Protein AF-A0A524CHB9-F1 (afdb_monomer_lite)

Sequence (284 aa):
MKVWITTIGWSPFAVINPLWAYCKENEEIPEKIDLIYTPEGRIKKNLEICKRYIIEILNFYNGDNFGKDNIFEFEIENESIENYTEKLREIIEIEEKKEENEIILDMTPGRKYMSAANVYFGYNKKSIPIKVVYMYLEESRYQNIPYPLTPIIKSELIDMLESAEIFSENNESFASRINPDIKDDMKLEINYNNISQDYDKINEYLTLKGIKKGFDSKTKIRKYLFSKKRLVKGPELGLILKNLRNKEFIEVNWKKNNSLKYKSYDICEKGRERLTEIESSFSQ

Structure (mmCIF, N/CA/C/O backbone):
data_AF-A0A524CHB9-F1
#
_entry.id   AF-A0A524CHB9-F1
#
loop_
_atom_site.group_PDB
_atom_site.id
_atom_site.type_symbol
_atom_site.label_atom_id
_atom_site.label_alt_id
_atom_site.label_comp_id
_atom_site.label_asym_id
_atom_site.label_entity_id
_atom_site.label_seq_id
_atom_site.pdbx_PDB_ins_code
_atom_site.Cartn_x
_atom_site.Cartn_y
_atom_site.Cartn_z
_atom_site.occupancy
_atom_site.B_iso_or_equiv
_atom_site.auth_seq_id
_atom_site.auth_comp_id
_atom_site.auth_asym_id
_atom_site.auth_atom_id
_atom_site.pdbx_PDB_model_num
ATOM 1 N N . MET A 1 1 ? -15.398 -8.371 5.101 1.00 90.06 1 MET A N 1
ATOM 2 C CA . MET A 1 1 ? -15.243 -6.905 4.939 1.00 90.06 1 MET A CA 1
ATOM 3 C C . MET A 1 1 ? -13.775 -6.523 5.110 1.00 90.06 1 MET A C 1
ATOM 5 O O . MET A 1 1 ? -13.102 -7.115 5.948 1.00 90.06 1 MET A O 1
ATOM 9 N N . LYS A 1 2 ? -13.262 -5.550 4.347 1.00 94.94 2 LYS A N 1
ATOM 10 C CA . LYS A 1 2 ? -11.897 -5.014 4.541 1.00 94.94 2 LYS A CA 1
ATOM 11 C C . LYS A 1 2 ? -11.892 -3.756 5.410 1.00 94.94 2 LYS A C 1
ATOM 13 O O . LYS A 1 2 ? -12.580 -2.785 5.089 1.00 94.94 2 LYS A O 1
ATOM 18 N N . VAL A 1 3 ? -11.081 -3.761 6.466 1.00 97.69 3 VAL A N 1
ATOM 19 C CA . VAL A 1 3 ? -10.925 -2.644 7.407 1.00 97.69 3 VAL A CA 1
ATOM 20 C C . VAL A 1 3 ? -9.520 -2.074 7.297 1.00 97.69 3 VAL A C 1
ATOM 22 O O . VAL A 1 3 ? -8.543 -2.768 7.563 1.00 97.69 3 VAL A O 1
ATOM 25 N N . TRP A 1 4 ? -9.408 -0.804 6.928 1.00 98.50 4 TRP A N 1
ATOM 26 C CA . TRP A 1 4 ? -8.133 -0.093 6.903 1.00 98.50 4 TRP A CA 1
ATOM 27 C C . TRP A 1 4 ? -7.942 0.683 8.198 1.00 98.50 4 TRP A C 1
ATOM 29 O O . TRP A 1 4 ? -8.723 1.583 8.506 1.00 98.50 4 TRP A O 1
ATOM 39 N N . ILE A 1 5 ? -6.881 0.381 8.932 1.00 98.56 5 ILE A N 1
ATOM 40 C CA . ILE A 1 5 ? -6.524 1.074 10.167 1.00 98.56 5 ILE A CA 1
ATOM 41 C C . ILE A 1 5 ? -5.249 1.868 9.904 1.00 98.56 5 ILE A C 1
ATOM 43 O O . ILE A 1 5 ? -4.244 1.326 9.442 1.00 98.56 5 ILE A O 1
ATOM 47 N N . THR A 1 6 ? -5.277 3.166 10.192 1.00 98.56 6 THR A N 1
ATOM 48 C CA . THR A 1 6 ? -4.131 4.057 9.982 1.00 98.56 6 THR A CA 1
ATOM 49 C C . THR A 1 6 ? -4.068 5.131 11.060 1.00 98.56 6 THR A C 1
ATOM 51 O O . THR A 1 6 ? -5.010 5.351 11.823 1.00 98.56 6 THR A O 1
ATOM 54 N N . THR A 1 7 ? -2.920 5.796 11.151 1.00 97.88 7 THR A N 1
ATOM 55 C CA . THR A 1 7 ? -2.673 6.845 12.143 1.00 97.88 7 THR A CA 1
ATOM 56 C C . THR A 1 7 ? -2.554 8.209 11.479 1.00 97.88 7 THR A C 1
ATOM 58 O O . THR A 1 7 ? -1.780 8.395 10.543 1.00 97.88 7 THR A O 1
ATOM 61 N N . ILE A 1 8 ? -3.275 9.206 11.983 1.00 97.75 8 ILE A N 1
ATOM 62 C CA . ILE A 1 8 ? -3.173 10.578 11.493 1.00 97.75 8 ILE A CA 1
ATOM 63 C C . ILE A 1 8 ? -1.988 11.266 12.160 1.00 97.75 8 ILE A C 1
ATOM 65 O O . ILE A 1 8 ? -1.967 11.500 13.365 1.00 97.75 8 ILE A O 1
ATOM 69 N N . GLY A 1 9 ? -1.003 11.625 11.340 1.00 93.69 9 GLY A N 1
ATOM 70 C CA . GLY A 1 9 ? 0.172 12.375 11.766 1.00 93.69 9 GLY A CA 1
ATOM 71 C C . GLY A 1 9 ? 0.269 13.762 11.131 1.00 93.69 9 GLY A C 1
ATOM 72 O O . GLY A 1 9 ? -0.711 14.422 10.781 1.00 93.69 9 GLY A O 1
ATOM 73 N N . TRP A 1 10 ? 1.508 14.216 10.955 1.00 93.94 10 TRP A N 1
ATOM 74 C CA . TRP A 1 10 ? 1.830 15.572 10.501 1.00 93.94 10 TRP A CA 1
ATOM 75 C C . TRP A 1 10 ? 1.674 15.797 8.992 1.00 93.94 10 TRP A C 1
ATOM 77 O O . TRP A 1 10 ? 1.529 16.951 8.570 1.00 93.94 10 TRP A O 1
ATOM 87 N N . SER A 1 11 ? 1.711 14.721 8.200 1.00 95.06 11 SER A N 1
ATOM 88 C CA . SER A 1 11 ? 1.539 14.743 6.746 1.00 95.06 11 SER A CA 1
ATOM 89 C C . SER A 1 11 ? 0.285 13.953 6.361 1.00 95.06 11 SER A C 1
ATOM 91 O O . SER A 1 11 ? 0.278 12.732 6.518 1.00 95.06 11 SER A O 1
ATOM 93 N N . PRO A 1 12 ? -0.758 14.613 5.826 1.00 97.31 12 PRO A N 1
ATOM 94 C CA . PRO A 1 12 ? -1.932 13.927 5.292 1.00 97.31 12 PRO A CA 1
ATOM 95 C C . PRO A 1 12 ? -1.590 12.948 4.166 1.00 97.31 12 PRO A C 1
ATOM 97 O O . PRO A 1 12 ? -2.173 11.874 4.076 1.00 97.31 12 PRO A O 1
ATOM 100 N N . PHE A 1 13 ? -0.614 13.279 3.316 1.00 97.44 13 PHE A N 1
ATOM 101 C CA . PHE A 1 13 ? -0.250 12.431 2.178 1.00 97.44 13 PHE A CA 1
ATOM 102 C C . PHE A 1 13 ? 0.417 11.118 2.589 1.00 97.44 13 PHE A C 1
ATOM 104 O O . PHE A 1 13 ? 0.312 10.144 1.850 1.00 97.44 13 PHE A O 1
ATOM 111 N N . ALA A 1 14 ? 1.005 11.048 3.787 1.00 97.12 14 ALA A N 1
ATOM 112 C CA . ALA A 1 14 ? 1.470 9.786 4.358 1.00 97.12 14 ALA A CA 1
ATOM 113 C C . ALA A 1 14 ? 0.323 8.818 4.704 1.00 97.12 14 ALA A C 1
ATOM 115 O O . ALA A 1 14 ? 0.582 7.630 4.804 1.00 97.12 14 ALA A O 1
ATOM 116 N N . VAL A 1 15 ? -0.910 9.315 4.863 1.00 98.19 15 VAL A N 1
ATOM 117 C CA . VAL A 1 15 ? -2.132 8.516 5.083 1.00 98.19 15 VAL A CA 1
ATOM 118 C C . VAL A 1 15 ? -2.852 8.259 3.755 1.00 98.19 15 VAL A C 1
ATOM 120 O O . VAL A 1 15 ? -3.298 7.155 3.460 1.00 98.19 15 VAL A O 1
ATOM 123 N N . ILE A 1 16 ? -2.953 9.298 2.923 1.00 98.38 16 ILE A N 1
ATOM 124 C CA . ILE A 1 16 ? -3.727 9.274 1.677 1.00 98.38 16 ILE A CA 1
ATOM 125 C C . ILE A 1 16 ? -3.050 8.403 0.611 1.00 98.38 16 ILE A C 1
ATOM 127 O O . ILE A 1 16 ? -3.720 7.626 -0.067 1.00 98.38 16 ILE A O 1
ATOM 131 N N . ASN A 1 17 ? -1.732 8.531 0.431 1.00 97.75 17 ASN A N 1
ATOM 132 C CA . ASN A 1 17 ? -1.030 7.850 -0.658 1.00 97.75 17 ASN A CA 1
ATOM 133 C C . ASN A 1 17 ? -0.995 6.322 -0.509 1.00 97.75 17 ASN A C 1
ATOM 135 O O . ASN A 1 17 ? -1.235 5.666 -1.522 1.00 97.75 17 ASN A O 1
ATOM 139 N N . PRO A 1 18 ? -0.732 5.736 0.678 1.00 97.75 18 PRO A N 1
ATOM 140 C CA . PRO A 1 18 ? -0.800 4.286 0.839 1.00 97.75 18 PRO A CA 1
ATOM 141 C C . PRO A 1 18 ? -2.190 3.734 0.523 1.00 97.75 18 PRO A C 1
ATOM 143 O O . PRO A 1 18 ? -2.282 2.753 -0.207 1.00 97.75 18 PRO A O 1
ATOM 146 N N . LEU A 1 19 ? -3.266 4.390 0.979 1.00 98.31 19 LEU A N 1
ATOM 147 C CA . LEU A 1 19 ? -4.636 3.973 0.664 1.00 98.31 19 LEU A CA 1
ATOM 148 C C . LEU A 1 19 ? -4.922 4.060 -0.840 1.00 98.31 19 LEU A C 1
ATOM 150 O O . LEU A 1 19 ? -5.477 3.132 -1.427 1.00 98.31 19 LEU A O 1
ATOM 154 N N . TRP A 1 20 ? -4.527 5.166 -1.480 1.00 97.62 20 TRP A N 1
ATOM 155 C CA . TRP A 1 20 ? -4.721 5.347 -2.919 1.00 97.62 20 TRP A CA 1
ATOM 156 C C . TRP A 1 20 ? -3.974 4.272 -3.711 1.00 97.62 20 TRP A C 1
ATOM 158 O O . TRP A 1 20 ? -4.545 3.653 -4.610 1.00 97.62 20 TRP A O 1
ATOM 168 N N . ALA A 1 21 ? -2.715 4.024 -3.357 1.00 95.50 21 ALA A N 1
ATOM 169 C CA . ALA A 1 21 ? -1.918 2.974 -3.966 1.00 95.50 21 ALA A CA 1
ATOM 170 C C . ALA A 1 21 ? -2.524 1.598 -3.716 1.00 95.50 21 ALA A C 1
ATOM 172 O O . ALA A 1 21 ? -2.622 0.822 -4.652 1.00 95.50 21 ALA A O 1
ATOM 173 N N . TYR A 1 22 ? -3.012 1.316 -2.509 1.00 95.38 22 TYR A N 1
ATOM 174 C CA . TYR A 1 22 ? -3.649 0.044 -2.182 1.00 95.38 22 TYR A CA 1
ATOM 175 C C . TYR A 1 22 ? -4.867 -0.213 -3.072 1.00 95.38 22 TYR A C 1
ATOM 177 O O . TYR A 1 22 ? -4.926 -1.240 -3.746 1.00 95.38 22 TYR A O 1
ATOM 185 N N . CYS A 1 23 ? -5.770 0.767 -3.177 1.00 93.69 23 CYS A N 1
ATOM 186 C CA . CYS A 1 23 ? -6.936 0.672 -4.057 1.00 93.69 23 CYS A CA 1
ATOM 187 C C . CYS A 1 23 ? -6.527 0.498 -5.527 1.00 93.69 23 CYS A C 1
ATOM 189 O O . CYS A 1 23 ? -7.160 -0.241 -6.280 1.00 93.69 23 CYS A O 1
ATOM 191 N N . LYS A 1 24 ? -5.451 1.175 -5.951 1.00 89.19 24 LYS A N 1
ATOM 192 C CA . LYS A 1 24 ? -4.989 1.160 -7.341 1.00 89.19 24 LYS A CA 1
ATOM 193 C C . LYS A 1 24 ? -4.235 -0.112 -7.732 1.00 89.19 24 LYS A C 1
ATOM 195 O O . LYS A 1 24 ? -4.403 -0.583 -8.855 1.00 89.19 24 LYS A O 1
ATOM 200 N N . GLU A 1 25 ? -3.347 -0.587 -6.867 1.00 86.12 25 GLU A N 1
ATOM 201 C CA . GLU A 1 25 ? -2.371 -1.647 -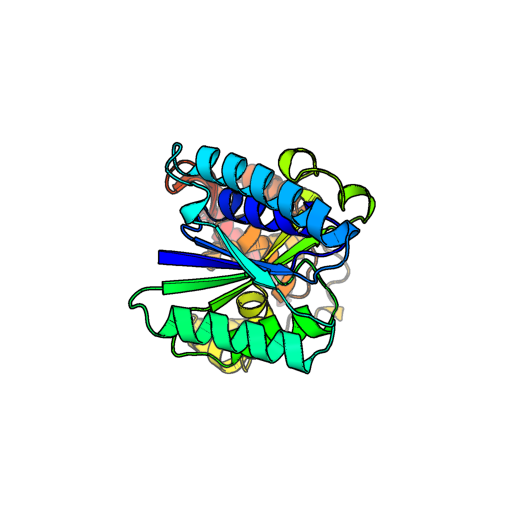7.136 1.00 86.12 25 GLU A CA 1
ATOM 202 C C . GLU A 1 25 ? -2.934 -3.031 -6.816 1.00 86.12 25 GLU A C 1
ATOM 204 O O . GLU A 1 25 ? -2.658 -3.971 -7.562 1.00 86.12 25 GLU A O 1
ATOM 209 N N . ASN A 1 26 ? -3.750 -3.146 -5.762 1.00 80.06 26 ASN A N 1
ATOM 210 C CA . ASN A 1 26 ? -4.323 -4.423 -5.332 1.00 80.06 26 ASN A CA 1
ATOM 211 C C . ASN A 1 26 ? -5.740 -4.663 -5.867 1.00 80.06 26 ASN A C 1
ATOM 213 O O . ASN A 1 26 ? -6.228 -5.781 -5.763 1.00 80.06 26 ASN A O 1
ATOM 217 N N . GLU A 1 27 ? -6.398 -3.642 -6.436 1.00 77.38 27 GLU A N 1
ATOM 218 C CA . GLU A 1 27 ? -7.826 -3.686 -6.809 1.00 77.38 27 GLU A CA 1
ATOM 219 C C . GLU A 1 27 ? -8.734 -4.091 -5.627 1.00 77.38 27 GLU A C 1
ATOM 221 O O . GLU A 1 27 ? -9.819 -4.642 -5.800 1.00 77.38 27 GLU A O 1
ATOM 226 N N . GLU A 1 28 ? -8.280 -3.805 -4.407 1.00 87.62 28 GLU A N 1
ATOM 227 C CA . GLU A 1 28 ? -8.985 -4.063 -3.158 1.00 87.62 28 GLU A CA 1
ATOM 228 C C . GLU A 1 28 ? -9.443 -2.729 -2.566 1.00 87.62 28 GLU A C 1
ATOM 230 O O . GLU A 1 28 ? -8.671 -1.774 -2.501 1.00 87.62 28 GLU A O 1
ATOM 235 N N . ILE A 1 29 ? -10.696 -2.655 -2.118 1.00 94.75 29 ILE A N 1
ATOM 236 C CA . ILE A 1 29 ? -11.291 -1.421 -1.598 1.00 94.75 29 ILE A CA 1
ATOM 237 C C . ILE A 1 29 ? -11.694 -1.663 -0.143 1.00 94.75 29 ILE A C 1
ATOM 239 O O . ILE A 1 29 ? -12.526 -2.536 0.111 1.00 94.75 29 ILE A O 1
ATOM 243 N N . PRO A 1 30 ? -11.120 -0.929 0.824 1.00 96.50 30 PRO A N 1
ATOM 244 C CA . PRO A 1 30 ? -11.602 -0.960 2.195 1.00 96.50 30 PRO A CA 1
ATOM 245 C C . PRO A 1 30 ? -13.036 -0.434 2.299 1.00 96.50 30 PRO A C 1
ATOM 247 O O . PRO A 1 30 ? -13.377 0.610 1.748 1.00 96.50 30 PRO A O 1
ATOM 250 N N . GLU A 1 31 ? -13.865 -1.149 3.048 1.00 96.19 31 GLU A N 1
ATOM 251 C CA . GLU A 1 31 ? -15.271 -0.806 3.308 1.00 96.19 31 GLU A CA 1
ATOM 252 C C . GLU A 1 31 ? -15.429 -0.006 4.611 1.00 96.19 31 GLU A C 1
ATOM 254 O O . GLU A 1 31 ? -16.451 0.647 4.840 1.00 96.19 31 GLU A O 1
ATOM 259 N N . LYS A 1 32 ? -14.398 -0.046 5.463 1.00 97.19 32 LYS A N 1
ATOM 260 C CA . LYS A 1 32 ? -14.305 0.665 6.736 1.00 97.19 32 LYS A CA 1
ATOM 261 C C . LYS A 1 32 ? -12.910 1.260 6.904 1.00 97.19 32 LYS A C 1
ATOM 263 O O . LYS A 1 32 ? -11.919 0.600 6.587 1.00 97.19 32 LYS A O 1
ATOM 268 N N . ILE A 1 33 ? -12.842 2.479 7.433 1.00 98.50 33 ILE A N 1
ATOM 269 C CA . ILE A 1 33 ? -11.594 3.175 7.748 1.00 98.50 33 ILE A CA 1
ATOM 270 C C . ILE A 1 33 ? -11.585 3.564 9.228 1.00 98.50 33 ILE A C 1
ATOM 272 O O . ILE A 1 33 ? -12.446 4.319 9.671 1.00 98.50 33 ILE A O 1
ATOM 276 N N . ASP A 1 34 ? -10.572 3.117 9.961 1.00 98.62 34 ASP A N 1
ATOM 277 C CA . ASP A 1 34 ? -10.338 3.477 11.357 1.00 98.62 34 ASP A CA 1
ATOM 278 C C . ASP A 1 34 ? -9.134 4.425 11.449 1.00 98.62 34 ASP A C 1
ATOM 280 O O . ASP A 1 34 ? -8.010 4.086 11.066 1.00 98.62 34 ASP A O 1
ATOM 284 N N . LEU A 1 35 ? -9.377 5.641 11.939 1.00 98.56 35 LEU A N 1
ATOM 285 C CA . LEU A 1 35 ? -8.397 6.720 12.030 1.00 98.56 35 LEU A CA 1
ATOM 286 C C . LEU A 1 35 ? -8.004 6.951 13.486 1.00 98.56 35 LEU A C 1
ATOM 288 O O . LEU A 1 35 ? -8.768 7.525 14.262 1.00 98.56 35 LEU A O 1
ATOM 292 N N . ILE A 1 36 ? -6.789 6.548 13.848 1.00 98.19 36 ILE A N 1
ATOM 293 C CA . ILE A 1 36 ? -6.215 6.826 15.168 1.00 98.19 36 ILE A CA 1
ATOM 294 C C . ILE A 1 36 ? -5.540 8.199 15.124 1.00 98.19 36 ILE A C 1
ATOM 296 O O . ILE A 1 36 ? -4.731 8.453 14.231 1.00 98.19 36 ILE A O 1
ATOM 300 N N . TYR A 1 37 ? -5.833 9.098 16.060 1.00 97.12 37 TYR A N 1
ATOM 301 C CA . TYR A 1 37 ? -5.251 10.446 16.055 1.00 97.12 37 TYR A CA 1
ATOM 302 C C . TYR A 1 37 ? -5.087 11.018 17.466 1.00 97.12 37 TYR A C 1
ATOM 304 O O . TYR A 1 37 ? -5.768 10.607 18.400 1.00 97.12 37 TYR A O 1
ATOM 312 N N . THR A 1 38 ? -4.198 11.998 17.626 1.00 94.44 38 THR A N 1
ATOM 313 C CA . THR A 1 38 ? -4.092 12.798 18.856 1.00 94.44 38 THR A CA 1
ATOM 314 C C . THR A 1 38 ? -4.815 14.136 18.700 1.00 94.44 38 THR A C 1
ATOM 316 O O . THR A 1 38 ? -4.840 14.704 17.601 1.00 94.44 38 THR A O 1
ATOM 319 N N . PRO A 1 39 ? -5.370 14.716 19.778 1.00 92.25 39 PRO A N 1
ATOM 320 C CA . PRO A 1 39 ? -6.184 15.926 19.690 1.00 92.25 39 PRO A CA 1
ATOM 321 C C . PRO A 1 39 ? -5.411 17.227 19.401 1.00 92.25 39 PRO A C 1
ATOM 323 O O . PRO A 1 39 ? -5.972 18.316 19.547 1.00 92.25 39 PRO A O 1
ATOM 326 N N . GLU A 1 40 ? -4.153 17.157 18.960 1.00 90.81 40 GLU A N 1
ATOM 327 C CA . GLU A 1 40 ? -3.347 18.330 18.626 1.00 90.81 40 GLU A CA 1
ATOM 328 C C . GLU A 1 40 ? -3.981 19.128 17.469 1.00 90.81 40 GLU A C 1
ATOM 330 O O . GLU A 1 40 ? -4.418 18.571 16.460 1.00 90.81 40 GLU A O 1
ATOM 335 N N . GLY A 1 41 ? -4.001 20.462 17.568 1.00 90.81 41 GLY A N 1
ATOM 336 C CA . GLY A 1 41 ? -4.721 21.317 16.615 1.00 90.81 41 GLY A CA 1
ATOM 337 C C . GLY A 1 41 ? -4.292 21.152 15.150 1.00 90.81 41 GLY A C 1
ATOM 338 O O . GLY A 1 41 ? -5.121 21.267 14.245 1.00 90.81 41 GLY A O 1
ATOM 339 N N . ARG A 1 42 ? -3.013 20.848 14.887 1.00 93.94 42 ARG A N 1
ATOM 340 C CA . ARG A 1 42 ? -2.532 20.525 13.533 1.00 93.94 42 ARG A CA 1
ATOM 341 C C . ARG A 1 42 ? -3.042 19.163 13.058 1.00 93.94 42 ARG A C 1
ATOM 343 O O . ARG A 1 42 ? -3.440 19.039 11.901 1.00 93.94 42 ARG A O 1
ATOM 350 N N . ILE A 1 43 ? -3.047 18.166 13.937 1.00 95.00 43 ILE A N 1
ATOM 351 C CA . ILE A 1 43 ? -3.473 16.798 13.628 1.00 95.00 43 ILE A CA 1
ATOM 352 C C . ILE A 1 43 ? -4.983 16.754 13.377 1.00 95.00 43 ILE A C 1
ATOM 354 O O . ILE A 1 43 ? -5.394 16.180 12.374 1.00 95.00 43 ILE A O 1
ATOM 358 N N . LYS A 1 44 ? -5.800 17.482 14.151 1.00 95.31 44 LYS A N 1
ATOM 359 C CA . LYS A 1 44 ? -7.244 17.631 13.873 1.00 95.31 44 LYS A CA 1
ATOM 360 C C . LYS A 1 44 ? -7.532 18.236 12.493 1.00 95.31 44 LYS A C 1
ATOM 362 O O . LYS A 1 44 ? -8.433 17.788 11.794 1.00 95.31 44 LYS A O 1
ATOM 367 N N . LYS A 1 45 ? -6.742 19.219 12.045 1.00 96.81 45 LYS A N 1
ATOM 368 C CA . LYS A 1 45 ? -6.867 19.756 10.674 1.00 96.81 45 LYS A CA 1
ATOM 369 C C . LYS A 1 45 ? -6.498 18.711 9.620 1.00 96.81 45 LYS A C 1
ATOM 371 O O . LYS A 1 45 ? -7.175 18.599 8.602 1.00 96.81 45 LYS A O 1
ATOM 376 N N . ASN A 1 46 ? -5.431 17.953 9.863 1.00 97.56 46 ASN A N 1
ATOM 377 C CA . ASN A 1 46 ? -5.003 16.882 8.969 1.00 97.56 46 ASN A CA 1
ATOM 378 C C . ASN A 1 46 ? -6.024 15.741 8.898 1.00 97.56 46 ASN A C 1
ATOM 380 O O . ASN A 1 46 ? -6.219 15.203 7.812 1.00 97.56 46 ASN A O 1
ATOM 384 N N . LEU A 1 47 ? -6.691 15.410 10.006 1.00 98.19 47 LEU A N 1
ATOM 385 C CA . LEU A 1 47 ? -7.769 14.422 10.072 1.00 98.19 47 LEU A CA 1
ATOM 386 C C . LEU A 1 47 ? -8.890 14.771 9.087 1.00 98.19 47 LEU A C 1
ATOM 388 O O . LEU A 1 47 ? -9.241 13.948 8.247 1.00 98.19 47 LEU A O 1
ATOM 392 N N . GLU A 1 48 ? -9.372 16.015 9.102 1.00 97.94 48 GLU A N 1
ATOM 393 C CA . GLU A 1 48 ? -10.420 16.466 8.175 1.00 97.94 48 GLU A CA 1
ATOM 394 C C . GLU A 1 48 ? -9.966 16.453 6.708 1.00 97.94 48 GLU A C 1
ATOM 396 O O . GLU A 1 48 ? -10.733 16.083 5.814 1.00 97.94 48 GLU A O 1
ATOM 401 N N . ILE A 1 49 ? -8.699 16.794 6.441 1.00 98.00 49 ILE A N 1
ATOM 402 C CA . ILE A 1 49 ? -8.119 16.659 5.098 1.00 98.00 49 ILE A CA 1
ATOM 403 C C . ILE A 1 49 ? -8.122 15.187 4.674 1.00 98.00 49 ILE A C 1
ATOM 405 O O . ILE A 1 49 ? -8.588 14.883 3.576 1.00 98.00 49 ILE A O 1
ATOM 409 N N . CYS A 1 50 ? -7.636 14.283 5.529 1.00 98.44 50 CYS A N 1
ATOM 410 C CA . CYS A 1 50 ? -7.587 12.852 5.239 1.00 98.44 50 CYS A CA 1
ATOM 411 C C . CYS A 1 50 ? -8.988 12.309 4.970 1.00 98.44 50 CYS A C 1
ATOM 413 O O . CYS A 1 50 ? -9.192 11.731 3.912 1.00 98.44 50 CYS A O 1
ATOM 415 N N . LYS A 1 51 ? -9.967 12.576 5.843 1.00 98.56 51 LYS A N 1
ATOM 416 C CA . LYS A 1 51 ? -11.365 12.144 5.675 1.00 98.56 51 LYS A CA 1
ATOM 417 C C . LYS A 1 51 ? -11.930 12.531 4.316 1.00 98.56 51 LYS A C 1
ATOM 419 O O . LYS A 1 51 ? -12.475 11.682 3.620 1.00 98.56 51 LYS A O 1
ATOM 424 N N . ARG A 1 52 ? -11.749 13.791 3.905 1.00 98.12 52 ARG A N 1
ATOM 425 C CA . ARG A 1 52 ? -12.210 14.253 2.590 1.00 98.12 52 ARG A CA 1
ATOM 426 C C . ARG A 1 52 ? -11.560 13.459 1.458 1.00 98.12 52 ARG A C 1
ATOM 428 O O . ARG A 1 52 ? -12.269 12.943 0.610 1.00 98.12 52 ARG A O 1
ATOM 435 N N . TYR A 1 53 ? -10.233 13.344 1.445 1.00 98.31 53 TYR A N 1
ATOM 436 C CA . TYR A 1 53 ? -9.537 12.609 0.382 1.00 98.31 53 TYR A CA 1
ATOM 437 C C . TYR A 1 53 ? -9.883 11.117 0.372 1.00 98.31 53 TYR A C 1
ATOM 439 O O . TYR A 1 53 ? -10.062 10.553 -0.698 1.00 98.31 53 TYR A O 1
ATOM 447 N N . ILE A 1 54 ? -9.996 10.493 1.544 1.00 98.44 54 ILE A N 1
ATOM 448 C CA . ILE A 1 54 ? -10.367 9.085 1.706 1.00 98.44 54 ILE A CA 1
ATOM 449 C C . ILE A 1 54 ? -11.741 8.827 1.087 1.00 98.44 54 ILE A C 1
ATOM 451 O O . ILE A 1 54 ? -11.864 7.916 0.277 1.00 98.44 54 ILE A O 1
ATOM 455 N N . ILE A 1 55 ? -12.741 9.659 1.401 1.00 98.31 55 ILE A N 1
ATOM 456 C CA . ILE A 1 55 ? -14.088 9.541 0.825 1.00 98.31 55 ILE A CA 1
ATOM 457 C C . ILE A 1 55 ? -14.033 9.653 -0.700 1.00 98.31 55 ILE A C 1
ATOM 459 O O . ILE A 1 55 ? -14.554 8.783 -1.385 1.00 98.31 55 ILE A O 1
ATOM 463 N N . GLU A 1 56 ? -13.363 10.674 -1.238 1.00 97.62 56 GLU A N 1
ATOM 464 C CA . GLU A 1 56 ? -13.264 10.876 -2.693 1.00 97.62 56 GLU A CA 1
ATOM 465 C C . GLU A 1 56 ? -12.557 9.707 -3.398 1.00 97.62 56 GLU A C 1
ATOM 467 O O . GLU A 1 56 ? -13.013 9.227 -4.435 1.00 97.62 56 GLU A O 1
ATOM 472 N N . ILE A 1 57 ? -11.453 9.214 -2.829 1.00 97.19 57 ILE A N 1
ATOM 473 C CA . ILE A 1 57 ? -10.699 8.083 -3.382 1.00 97.19 57 ILE A CA 1
ATOM 474 C C . ILE A 1 57 ? -11.560 6.824 -3.367 1.00 97.19 57 ILE A C 1
ATOM 476 O O . ILE A 1 57 ? -11.673 6.148 -4.387 1.00 97.19 57 ILE A O 1
ATOM 480 N N . LEU A 1 58 ? -12.175 6.502 -2.231 1.00 97.19 58 LEU A N 1
ATOM 481 C CA . LEU A 1 58 ? -12.955 5.277 -2.101 1.00 97.19 58 LEU A CA 1
ATOM 482 C C . LEU A 1 58 ? -14.237 5.339 -2.923 1.00 97.19 58 LEU A C 1
ATOM 484 O O . LEU A 1 58 ? -14.569 4.342 -3.546 1.00 97.19 58 LEU A O 1
ATOM 488 N N . ASN A 1 59 ? -14.896 6.491 -3.035 1.00 95.81 59 ASN A N 1
ATOM 489 C CA . ASN A 1 59 ? -16.040 6.656 -3.934 1.00 95.81 59 ASN A CA 1
ATOM 490 C C . ASN A 1 59 ? -15.662 6.480 -5.399 1.00 95.81 59 ASN A C 1
ATOM 492 O O . ASN A 1 59 ? -16.379 5.797 -6.131 1.00 95.81 59 ASN A O 1
ATOM 496 N N . PHE A 1 60 ? -14.501 6.995 -5.809 1.00 95.12 60 PHE A N 1
ATOM 497 C CA . PHE A 1 60 ? -13.993 6.782 -7.160 1.00 95.12 60 PHE A CA 1
ATOM 498 C C . PHE A 1 60 ? -13.805 5.291 -7.486 1.00 95.12 60 PHE A C 1
ATOM 500 O O . PHE A 1 60 ? -14.115 4.867 -8.599 1.00 95.12 60 PHE A O 1
ATOM 507 N N . TYR A 1 61 ? -13.319 4.487 -6.535 1.00 92.50 61 TYR A N 1
ATOM 508 C CA . TYR A 1 61 ? -13.124 3.048 -6.748 1.00 92.50 61 TYR A CA 1
ATOM 509 C C . TYR A 1 61 ? -14.381 2.204 -6.471 1.00 92.50 61 TYR A C 1
ATOM 511 O O . TYR A 1 61 ? -14.548 1.166 -7.106 1.00 92.50 61 TYR A O 1
ATOM 519 N N . ASN A 1 62 ? -15.269 2.637 -5.571 1.00 90.50 62 ASN A N 1
ATOM 520 C CA . ASN A 1 62 ? -16.429 1.875 -5.085 1.00 90.50 62 ASN A CA 1
ATOM 521 C C . ASN A 1 62 ? -17.777 2.324 -5.684 1.00 90.50 62 ASN A C 1
ATOM 523 O O . ASN A 1 62 ? -18.829 1.849 -5.257 1.00 90.50 62 ASN A O 1
ATOM 527 N N . GLY A 1 63 ? -17.769 3.265 -6.634 1.00 87.56 63 GLY A N 1
ATOM 528 C CA . GLY A 1 63 ? -18.979 3.773 -7.286 1.00 87.56 63 GLY A CA 1
ATOM 529 C C . GLY A 1 63 ? -19.917 4.512 -6.329 1.00 87.56 63 GLY A C 1
ATOM 530 O O . GLY A 1 63 ? -21.098 4.187 -6.272 1.00 87.56 63 GLY A O 1
ATOM 531 N N . ASP A 1 64 ? -19.378 5.464 -5.565 1.00 86.75 64 ASP A N 1
ATOM 532 C CA . ASP A 1 64 ? -20.120 6.327 -4.625 1.00 86.75 64 ASP A CA 1
ATOM 533 C C . ASP A 1 64 ? -20.784 5.616 -3.424 1.00 86.75 64 ASP A C 1
ATOM 535 O O . ASP A 1 64 ? -21.643 6.182 -2.748 1.00 86.75 64 ASP A O 1
ATOM 539 N N . ASN A 1 65 ? -20.363 4.386 -3.109 1.00 89.50 65 ASN A N 1
ATOM 540 C CA . ASN A 1 65 ? -20.879 3.601 -1.977 1.00 89.50 65 ASN A CA 1
ATOM 541 C C . ASN A 1 65 ? -20.095 3.792 -0.661 1.00 89.50 65 ASN A C 1
ATOM 543 O O . ASN A 1 65 ? -20.226 2.975 0.251 1.00 89.50 65 ASN A O 1
ATOM 547 N N . PHE A 1 66 ? -19.245 4.818 -0.551 1.00 94.94 66 PHE A N 1
ATOM 548 C CA . PHE A 1 66 ? -18.446 5.091 0.645 1.00 94.94 66 PHE A CA 1
ATOM 549 C C . PHE A 1 66 ? -18.788 6.465 1.247 1.00 94.94 66 PHE A C 1
ATOM 551 O O . PHE A 1 66 ? -18.664 7.518 0.616 1.00 94.94 66 PHE A O 1
ATOM 558 N N . GLY A 1 67 ? -19.220 6.470 2.508 1.00 94.19 67 GLY A N 1
ATOM 559 C CA . GLY A 1 67 ? -19.697 7.660 3.205 1.00 94.19 67 GLY A CA 1
ATOM 560 C C . GLY A 1 67 ? -18.934 7.976 4.488 1.00 94.19 67 GLY A C 1
ATOM 561 O O . GLY A 1 67 ? -17.977 7.309 4.873 1.00 94.19 67 GLY A O 1
ATOM 562 N N . LYS A 1 68 ? -19.396 9.015 5.191 1.00 95.06 68 LYS A N 1
ATOM 563 C CA . LYS A 1 68 ? -18.866 9.375 6.517 1.00 95.06 68 LYS A CA 1
ATOM 564 C C . LYS A 1 68 ? -19.083 8.267 7.547 1.00 95.06 68 LYS A C 1
ATOM 566 O O . LYS A 1 68 ? -18.229 8.088 8.403 1.00 95.06 68 LYS A O 1
ATOM 571 N N . ASP A 1 69 ? -20.171 7.511 7.421 1.00 96.44 69 ASP A N 1
ATOM 572 C CA . ASP A 1 69 ? -20.529 6.423 8.340 1.00 96.44 69 ASP A CA 1
ATOM 573 C C . ASP A 1 69 ? -19.576 5.218 8.241 1.00 96.44 69 ASP A C 1
ATOM 575 O O . ASP A 1 69 ? -19.579 4.343 9.103 1.00 96.44 69 ASP A O 1
ATOM 579 N N . ASN A 1 70 ? -18.728 5.184 7.207 1.00 97.06 70 ASN A N 1
ATOM 580 C CA . ASN A 1 70 ? -17.678 4.186 7.035 1.00 97.06 70 ASN A CA 1
ATOM 581 C C . ASN A 1 70 ? -16.343 4.598 7.682 1.00 97.06 70 ASN A C 1
ATOM 583 O O . ASN A 1 70 ? -15.400 3.802 7.679 1.00 97.06 70 ASN A O 1
ATOM 587 N N . ILE A 1 71 ? -16.232 5.827 8.203 1.00 98.38 71 ILE A N 1
ATOM 588 C CA . ILE A 1 71 ? -15.024 6.333 8.860 1.00 98.38 71 ILE A CA 1
ATOM 589 C C . ILE A 1 71 ? -15.259 6.435 10.363 1.00 98.38 71 ILE A C 1
ATOM 591 O O . ILE A 1 71 ? -16.169 7.125 10.818 1.00 98.38 71 ILE A O 1
ATOM 595 N N . PHE A 1 72 ? -14.376 5.809 11.132 1.00 98.31 72 PHE A N 1
ATOM 596 C CA . PHE A 1 72 ? -14.398 5.828 12.586 1.00 98.31 72 PHE A CA 1
ATOM 597 C C . PHE A 1 72 ? -13.132 6.487 13.115 1.00 98.31 72 PHE A C 1
ATOM 599 O O . PHE A 1 72 ? -12.029 6.269 12.617 1.00 98.31 72 PHE A O 1
ATOM 606 N N . GLU A 1 73 ? -13.300 7.317 14.133 1.00 98.12 73 GLU A N 1
ATOM 607 C CA . GLU A 1 73 ? -12.240 8.138 14.700 1.00 98.12 73 GLU A CA 1
ATOM 608 C C . GLU A 1 73 ? -11.923 7.662 16.115 1.00 98.12 73 GLU A C 1
ATOM 610 O O . GLU A 1 73 ? -12.815 7.504 16.949 1.00 98.12 73 GLU A O 1
ATOM 615 N N . PHE A 1 74 ? -10.639 7.448 16.387 1.00 97.62 74 PHE A N 1
ATOM 616 C CA . PHE A 1 74 ? -10.143 6.944 17.660 1.00 97.62 74 PHE A CA 1
ATOM 617 C C . PHE A 1 74 ? -9.106 7.917 18.219 1.00 97.62 74 PHE A C 1
ATOM 619 O O . PHE A 1 74 ? -7.941 7.917 17.818 1.00 97.62 74 PHE A O 1
ATOM 626 N N . GLU A 1 75 ? -9.544 8.767 19.145 1.00 96.31 75 GLU A N 1
ATOM 627 C CA . GLU A 1 75 ? -8.667 9.730 19.808 1.00 96.31 75 GLU A CA 1
ATOM 628 C C . GLU A 1 75 ? -7.763 9.037 20.845 1.00 96.31 75 GLU A C 1
ATOM 630 O O . GLU A 1 75 ? -8.213 8.180 21.611 1.00 96.31 75 GLU A O 1
ATOM 635 N N . ILE A 1 76 ? -6.488 9.430 20.885 1.00 94.44 76 ILE A N 1
ATOM 636 C CA . ILE A 1 76 ? -5.532 9.092 21.945 1.00 94.44 76 ILE A CA 1
ATOM 637 C C . ILE A 1 76 ? -5.018 10.379 22.599 1.00 94.44 76 ILE A C 1
ATOM 639 O O . ILE A 1 76 ? -4.500 11.268 21.926 1.00 94.44 76 ILE A O 1
ATOM 643 N N . GLU A 1 77 ? -5.157 10.491 23.922 1.00 84.50 77 GLU A N 1
ATOM 644 C CA . GLU A 1 77 ? -4.876 11.740 24.648 1.00 84.50 77 GLU A CA 1
ATOM 645 C C . GLU A 1 77 ? -3.403 12.165 24.570 1.00 84.50 77 GLU A C 1
ATOM 647 O O . GLU A 1 77 ? -3.107 13.352 24.462 1.00 84.50 77 GLU A O 1
ATOM 652 N N . ASN A 1 78 ? -2.478 11.199 24.593 1.00 80.94 78 ASN A N 1
ATOM 653 C CA . ASN A 1 78 ? -1.037 11.438 24.556 1.00 80.94 78 ASN A CA 1
ATOM 654 C C . ASN A 1 78 ? -0.321 10.428 23.653 1.00 80.94 78 ASN A C 1
ATOM 656 O O . ASN A 1 78 ? -0.670 9.244 23.636 1.00 80.94 78 ASN A O 1
ATOM 660 N N . GLU A 1 79 ? 0.731 10.886 22.968 1.00 80.38 79 GLU A N 1
ATOM 661 C CA . GLU A 1 79 ? 1.634 10.038 22.180 1.00 80.38 79 GLU A CA 1
ATOM 662 C C . GLU A 1 79 ? 2.542 9.197 23.091 1.00 80.38 79 GLU A C 1
ATOM 664 O O . GLU A 1 79 ? 3.698 9.549 23.334 1.00 80.38 79 GLU A O 1
ATOM 669 N N . SER A 1 80 ? 2.035 8.064 23.575 1.00 91.12 80 SER A N 1
ATOM 670 C CA . SER A 1 80 ? 2.842 7.019 24.209 1.00 91.12 80 SER A CA 1
ATOM 671 C C . SER A 1 80 ? 2.684 5.685 23.484 1.00 91.12 80 SER A C 1
ATOM 673 O O . SER A 1 80 ? 1.687 5.436 22.796 1.00 91.12 80 SER A O 1
ATOM 675 N N . ILE A 1 81 ? 3.691 4.820 23.623 1.00 91.94 81 ILE A N 1
ATOM 676 C CA . ILE A 1 81 ? 3.653 3.479 23.036 1.00 91.94 81 ILE A CA 1
ATOM 677 C C . ILE A 1 81 ? 2.523 2.652 23.656 1.00 91.94 81 ILE A C 1
ATOM 679 O O . ILE A 1 81 ? 1.845 1.928 22.931 1.00 91.94 81 ILE A O 1
ATOM 683 N N . GLU A 1 82 ? 2.278 2.808 24.956 1.00 94.12 82 GLU A N 1
ATOM 684 C CA . GLU A 1 82 ? 1.235 2.112 25.706 1.00 94.12 82 GLU A CA 1
ATOM 685 C C . GLU A 1 82 ? -0.152 2.501 25.195 1.00 94.12 82 GLU A C 1
ATOM 687 O O . GLU A 1 82 ? -0.908 1.622 24.788 1.00 94.12 82 GLU A O 1
ATOM 692 N N . ASN A 1 83 ? -0.443 3.805 25.111 1.00 94.38 83 ASN A N 1
ATOM 693 C CA . ASN A 1 83 ? -1.744 4.311 24.667 1.00 94.38 83 ASN A CA 1
ATOM 694 C C . ASN A 1 83 ? -2.052 3.883 23.232 1.00 94.38 83 ASN A C 1
ATOM 696 O O . ASN A 1 83 ? -3.169 3.470 22.923 1.00 94.38 83 ASN A O 1
ATOM 700 N N . TYR A 1 84 ? -1.056 3.969 22.345 1.00 96.19 84 TYR A N 1
ATOM 701 C CA . TYR A 1 84 ? -1.225 3.548 20.960 1.00 96.19 84 TYR A CA 1
ATOM 702 C C . TYR A 1 84 ? -1.457 2.040 20.848 1.00 96.19 84 TYR A C 1
ATOM 704 O O . TYR A 1 84 ? -2.381 1.604 20.168 1.00 96.19 84 TYR A O 1
ATOM 712 N N . THR A 1 85 ? -0.628 1.241 21.525 1.00 95.88 85 THR A N 1
ATOM 713 C CA . THR A 1 85 ? -0.712 -0.227 21.489 1.00 95.88 85 THR A CA 1
ATOM 714 C C . THR A 1 85 ? -2.031 -0.711 22.078 1.00 95.88 85 THR A C 1
ATOM 716 O O . THR A 1 85 ? -2.638 -1.635 21.544 1.00 95.88 85 THR A O 1
ATOM 719 N N . GLU A 1 86 ? -2.494 -0.077 23.153 1.00 95.88 86 GLU A N 1
ATOM 720 C CA . GLU A 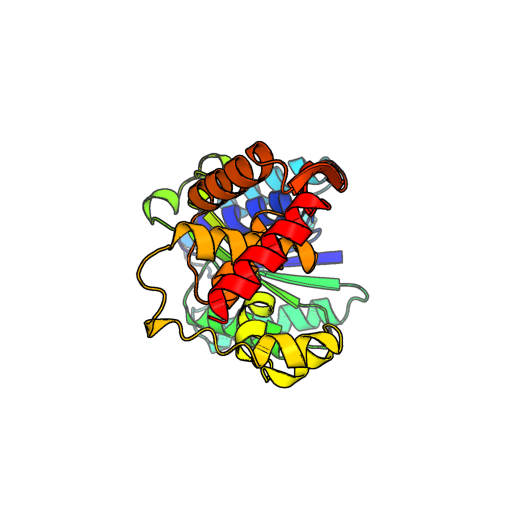1 86 ? -3.797 -0.338 23.750 1.00 95.88 86 GLU A CA 1
ATOM 721 C C . GLU A 1 86 ? -4.939 0.000 22.806 1.00 95.88 86 GLU A C 1
ATOM 723 O O . GLU A 1 86 ? -5.776 -0.860 22.539 1.00 95.88 86 GLU A O 1
ATOM 728 N N . LYS A 1 87 ? -4.935 1.202 22.225 1.00 97.50 87 LYS A N 1
ATOM 729 C CA . LYS A 1 87 ? -5.988 1.602 21.293 1.00 97.50 87 LYS A CA 1
ATOM 730 C C . LYS A 1 87 ? -6.031 0.702 20.060 1.00 97.50 87 LYS A C 1
ATOM 732 O O . LYS A 1 87 ? -7.104 0.271 19.652 1.00 97.50 87 LYS A O 1
ATOM 737 N N . LEU A 1 88 ? -4.871 0.385 19.485 1.00 97.38 88 LEU A N 1
ATOM 738 C CA . LEU A 1 88 ? -4.776 -0.503 18.330 1.00 97.38 88 LEU A CA 1
ATOM 739 C C . LEU A 1 88 ? -5.276 -1.916 18.667 1.00 97.38 88 LEU A C 1
ATOM 741 O O . LEU A 1 88 ? -6.037 -2.490 17.892 1.00 97.38 88 LEU A O 1
ATOM 745 N N . ARG A 1 89 ? -4.911 -2.451 19.840 1.00 96.50 89 ARG A N 1
ATOM 746 C CA . ARG A 1 89 ? -5.428 -3.730 20.348 1.00 96.50 89 ARG A CA 1
ATOM 747 C C . ARG A 1 89 ? -6.949 -3.718 20.463 1.00 96.50 89 ARG A C 1
ATOM 749 O O . ARG A 1 89 ? -7.578 -4.646 19.973 1.00 96.50 89 ARG A O 1
ATOM 756 N N . GLU A 1 90 ? -7.526 -2.685 21.072 1.00 96.81 90 GLU A N 1
ATOM 757 C CA . GLU A 1 90 ? -8.981 -2.551 21.220 1.00 96.81 90 GLU A CA 1
ATOM 758 C C . GLU A 1 90 ? -9.694 -2.543 19.864 1.00 96.81 90 GLU A C 1
ATOM 760 O O . GLU A 1 90 ? -10.686 -3.248 19.690 1.00 96.81 90 GLU A O 1
ATOM 765 N N . ILE A 1 91 ? -9.181 -1.784 18.888 1.00 97.00 91 ILE A N 1
ATOM 766 C CA . ILE A 1 91 ? -9.758 -1.725 17.536 1.00 97.00 91 ILE A CA 1
ATOM 767 C C . ILE A 1 91 ? -9.696 -3.104 16.870 1.00 97.00 91 ILE A C 1
ATOM 769 O O . ILE A 1 91 ? -10.706 -3.578 16.351 1.00 97.00 91 ILE A O 1
ATOM 773 N N . ILE A 1 92 ? -8.544 -3.780 16.933 1.00 96.06 92 ILE A N 1
ATOM 774 C CA . ILE A 1 92 ? -8.390 -5.133 16.383 1.00 96.06 92 ILE A CA 1
ATOM 775 C C . ILE A 1 92 ? -9.369 -6.099 17.060 1.00 96.06 92 ILE A C 1
ATOM 777 O O . ILE A 1 92 ? -10.054 -6.838 16.367 1.00 96.06 92 ILE A O 1
ATOM 781 N N . GLU A 1 93 ? -9.502 -6.065 18.386 1.00 94.75 93 GLU A N 1
ATOM 782 C CA . GLU A 1 93 ? -10.425 -6.932 19.132 1.00 94.75 93 GLU A CA 1
ATOM 783 C C . GLU A 1 93 ? -11.905 -6.660 18.815 1.00 94.75 93 GLU A C 1
ATOM 785 O O . GLU A 1 93 ? -12.732 -7.573 18.886 1.00 94.75 93 GLU A O 1
ATOM 790 N N . ILE A 1 94 ? -12.269 -5.420 18.470 1.00 93.94 94 ILE A N 1
ATOM 791 C CA . ILE A 1 94 ? -13.611 -5.085 17.971 1.00 93.94 94 ILE A CA 1
ATOM 792 C C . ILE A 1 94 ? -13.848 -5.749 16.612 1.00 93.94 94 ILE A C 1
ATOM 794 O O . ILE A 1 94 ? -14.919 -6.318 16.390 1.00 93.94 94 ILE A O 1
ATOM 798 N N . GLU A 1 95 ? -12.867 -5.691 15.712 1.00 93.31 95 GLU A N 1
ATOM 799 C CA . GLU A 1 95 ? -12.988 -6.271 14.374 1.00 93.31 95 GLU A CA 1
ATOM 800 C C . GLU A 1 95 ? -12.853 -7.799 14.367 1.00 93.31 95 GLU A C 1
ATOM 802 O O . GLU A 1 95 ? -13.506 -8.435 13.548 1.00 93.31 95 GLU A O 1
ATOM 807 N N . GLU A 1 96 ? -12.110 -8.397 15.304 1.00 89.88 96 GLU A N 1
ATOM 808 C CA . GLU A 1 96 ? -12.017 -9.855 15.508 1.00 89.88 96 GLU A CA 1
ATOM 809 C C . GLU A 1 96 ? -13.370 -10.484 15.869 1.00 89.88 96 GLU A C 1
ATOM 811 O O . GLU A 1 96 ? -13.618 -11.647 15.560 1.00 89.88 96 GLU A O 1
ATOM 816 N N . LYS A 1 97 ? -14.260 -9.728 16.523 1.00 90.19 97 LYS A N 1
ATOM 817 C CA . LYS A 1 97 ? -15.606 -10.200 16.896 1.00 90.19 97 LYS A CA 1
ATOM 818 C C . LYS A 1 97 ? -16.583 -10.230 15.721 1.00 90.19 97 LYS A C 1
ATOM 820 O O . LYS A 1 97 ? -17.679 -10.765 15.872 1.00 90.19 97 LYS A O 1
ATOM 825 N N . LYS A 1 98 ? -16.228 -9.622 14.589 1.00 86.56 98 LYS A N 1
ATOM 826 C CA . LYS A 1 98 ? -17.047 -9.606 13.378 1.00 86.56 98 LYS A CA 1
ATOM 827 C C . LYS A 1 98 ? -16.492 -10.664 12.428 1.00 86.56 98 LYS A C 1
ATOM 829 O O . LYS A 1 98 ? -15.333 -10.601 12.025 1.00 86.56 98 LYS A O 1
ATOM 834 N N . GLU A 1 99 ? -17.313 -11.656 12.110 1.00 71.75 99 GLU A N 1
ATOM 835 C CA . GLU A 1 99 ? -16.922 -12.743 11.212 1.00 71.75 99 GLU A CA 1
ATOM 836 C C . GLU A 1 99 ? -16.531 -12.191 9.821 1.00 71.75 99 GLU A C 1
ATOM 838 O O . GLU A 1 99 ? -17.086 -11.195 9.361 1.00 71.75 99 GLU A O 1
ATOM 843 N N . GLU A 1 100 ? -15.552 -12.826 9.162 1.00 76.69 100 GLU A N 1
ATOM 844 C CA . GLU A 1 100 ? -15.097 -12.518 7.786 1.00 76.69 100 GLU A CA 1
ATOM 845 C C . GLU A 1 100 ? -14.423 -11.148 7.559 1.00 76.69 100 GLU A C 1
ATOM 847 O O . GLU A 1 100 ? -14.338 -10.647 6.427 1.00 76.69 100 GLU A O 1
ATOM 852 N N . ASN A 1 101 ? -13.906 -10.527 8.616 1.00 87.50 101 ASN A N 1
ATOM 853 C CA . ASN A 1 101 ? -13.095 -9.325 8.483 1.00 87.50 101 ASN A CA 1
ATOM 854 C C . ASN A 1 101 ? -11.650 -9.624 8.058 1.00 87.50 101 ASN A C 1
ATOM 856 O O . ASN A 1 101 ? -11.035 -10.590 8.497 1.00 87.50 101 ASN A O 1
ATOM 860 N N . GLU A 1 102 ? -11.091 -8.740 7.237 1.00 93.25 102 GLU A N 1
ATOM 861 C CA . GLU A 1 102 ? -9.664 -8.652 6.930 1.00 93.25 102 GLU A CA 1
ATOM 862 C C . GLU A 1 102 ? -9.182 -7.260 7.344 1.00 93.25 102 GLU A C 1
ATOM 864 O O . GLU A 1 102 ? -9.790 -6.252 6.972 1.00 93.25 102 GLU A O 1
ATOM 869 N N . ILE A 1 103 ? -8.100 -7.198 8.118 1.00 96.44 103 ILE A N 1
ATOM 870 C CA . ILE A 1 103 ? -7.523 -5.940 8.595 1.00 96.44 103 ILE A CA 1
ATOM 871 C C . ILE A 1 103 ? -6.312 -5.578 7.741 1.00 96.44 103 ILE A C 1
ATOM 873 O O . ILE A 1 103 ? -5.435 -6.403 7.489 1.00 96.44 103 ILE A O 1
ATOM 877 N N . ILE A 1 104 ? -6.229 -4.312 7.351 1.00 98.19 104 ILE A N 1
ATOM 878 C CA . ILE A 1 104 ? -5.067 -3.711 6.713 1.00 98.19 104 ILE A CA 1
ATOM 879 C C . ILE A 1 104 ? -4.518 -2.642 7.653 1.00 98.19 104 ILE A C 1
ATOM 881 O O . ILE A 1 104 ? -5.169 -1.629 7.901 1.00 98.19 104 ILE A O 1
ATOM 885 N N . LEU A 1 105 ? -3.320 -2.875 8.180 1.00 98.38 105 LEU A N 1
ATOM 886 C CA . LEU A 1 105 ? -2.600 -1.944 9.039 1.00 98.38 105 LEU A CA 1
ATOM 887 C C . LEU A 1 105 ? -1.635 -1.108 8.200 1.00 98.38 105 LEU A C 1
ATOM 889 O O . LEU A 1 105 ? -0.621 -1.615 7.718 1.00 98.38 105 LEU A O 1
ATOM 893 N N . ASP A 1 106 ? -1.923 0.178 8.040 1.00 98.44 106 ASP A N 1
ATOM 894 C CA . ASP A 1 106 ? -1.014 1.119 7.390 1.00 98.44 106 ASP A CA 1
ATOM 895 C C . ASP A 1 106 ? 0.019 1.643 8.387 1.00 98.44 106 ASP A C 1
ATOM 897 O O . ASP A 1 106 ? -0.271 2.473 9.252 1.00 98.44 106 ASP A O 1
ATOM 901 N N . MET A 1 107 ? 1.254 1.163 8.242 1.00 97.56 107 MET A N 1
ATOM 902 C CA . MET A 1 107 ? 2.376 1.560 9.093 1.00 97.56 107 MET A CA 1
ATOM 903 C C . MET A 1 107 ? 3.193 2.730 8.523 1.00 97.56 107 MET A C 1
ATOM 905 O O . MET A 1 107 ? 4.250 3.051 9.079 1.00 97.56 107 MET A O 1
ATOM 909 N N . THR A 1 108 ? 2.744 3.342 7.417 1.00 97.06 108 THR A N 1
ATOM 910 C CA . THR A 1 108 ? 3.416 4.478 6.763 1.00 97.06 108 THR A CA 1
ATOM 911 C C . THR A 1 108 ? 3.412 5.741 7.624 1.00 97.06 108 THR A C 1
ATOM 913 O O . THR A 1 108 ? 4.486 6.326 7.814 1.00 97.06 108 THR A O 1
ATOM 916 N N . PRO A 1 109 ? 2.259 6.217 8.133 1.00 95.81 109 PRO A N 1
ATOM 917 C CA . PRO A 1 109 ? 2.234 7.413 8.953 1.00 95.81 109 PRO A CA 1
ATOM 918 C C . PRO A 1 109 ? 2.572 7.106 10.418 1.00 95.81 109 PRO A C 1
ATOM 920 O O . PRO A 1 109 ? 2.448 5.986 10.907 1.00 95.81 109 PRO A O 1
ATOM 923 N N . GLY A 1 110 ? 2.957 8.155 11.146 1.00 92.62 110 GLY A N 1
ATOM 924 C CA . GLY A 1 110 ? 3.176 8.092 12.589 1.00 92.62 110 GLY A CA 1
ATOM 925 C C . GLY A 1 110 ? 4.640 7.955 13.006 1.00 92.62 110 GLY A C 1
ATOM 926 O O . GLY A 1 110 ? 5.581 8.194 12.246 1.00 92.62 110 GLY A O 1
ATOM 927 N N . ARG A 1 111 ? 4.833 7.657 14.290 1.00 92.94 111 ARG A N 1
ATOM 928 C CA . ARG A 1 111 ? 6.146 7.503 14.927 1.00 92.94 111 ARG A CA 1
ATOM 929 C C . ARG A 1 111 ? 6.599 6.047 14.800 1.00 92.94 111 ARG A C 1
ATOM 931 O O . ARG A 1 111 ? 5.779 5.142 14.772 1.00 92.94 111 ARG A O 1
ATOM 938 N N . LYS A 1 112 ? 7.912 5.796 14.834 1.00 93.69 112 LYS A N 1
ATOM 939 C CA . LYS A 1 112 ? 8.484 4.441 14.665 1.00 93.69 112 LYS A CA 1
ATOM 940 C C . LYS A 1 112 ? 7.880 3.376 15.592 1.00 93.69 112 LYS A C 1
ATOM 942 O O . LYS A 1 112 ? 7.741 2.232 15.178 1.00 93.69 112 LYS A O 1
ATOM 947 N N . TYR A 1 113 ? 7.526 3.740 16.827 1.00 94.62 113 TYR A N 1
ATOM 948 C CA . TYR A 1 113 ? 6.905 2.802 17.766 1.00 94.62 113 TYR A CA 1
ATOM 949 C C . TYR A 1 113 ? 5.503 2.364 17.316 1.00 94.62 113 TYR A C 1
ATOM 951 O O . TYR A 1 113 ? 5.127 1.222 17.548 1.00 94.62 113 TYR A O 1
ATOM 959 N N . MET A 1 114 ? 4.758 3.235 16.627 1.00 95.94 114 MET A N 1
ATOM 960 C CA . MET A 1 114 ? 3.445 2.916 16.064 1.00 95.94 114 MET A CA 1
ATOM 961 C C . MET A 1 114 ? 3.605 1.891 14.945 1.00 95.94 114 MET A C 1
ATOM 963 O O . MET A 1 114 ? 2.944 0.858 14.939 1.00 95.94 114 MET A O 1
ATOM 967 N N . SER A 1 115 ? 4.558 2.121 14.040 1.00 95.56 115 SER A N 1
ATOM 968 C CA . SER A 1 115 ? 4.897 1.173 12.977 1.00 95.56 115 SER A CA 1
ATOM 969 C C . SER A 1 115 ? 5.329 -0.189 13.546 1.00 95.56 115 SER A C 1
ATOM 971 O O . SER A 1 115 ? 4.893 -1.225 13.053 1.00 95.56 115 SER A O 1
ATOM 973 N N . ALA A 1 116 ? 6.124 -0.200 14.623 1.00 94.56 116 ALA A N 1
ATOM 974 C CA . ALA A 1 116 ? 6.518 -1.431 15.313 1.00 94.56 116 ALA A CA 1
ATOM 975 C C . ALA A 1 116 ? 5.320 -2.167 15.939 1.00 94.56 116 ALA A C 1
ATOM 977 O O . ALA A 1 116 ? 5.232 -3.387 15.821 1.00 94.56 116 ALA A O 1
ATOM 978 N N . ALA A 1 117 ? 4.382 -1.441 16.554 1.00 95.94 117 ALA A N 1
ATOM 979 C CA . ALA A 1 117 ? 3.155 -2.021 17.095 1.00 95.94 117 ALA A CA 1
ATOM 980 C C . ALA A 1 117 ? 2.275 -2.636 15.992 1.00 95.94 117 ALA A C 1
ATOM 982 O O . ALA A 1 117 ? 1.791 -3.751 16.165 1.00 95.94 117 ALA A O 1
ATOM 983 N N . ASN A 1 118 ? 2.133 -1.977 14.834 1.00 96.38 118 ASN A N 1
ATOM 984 C CA . ASN A 1 118 ? 1.402 -2.537 13.688 1.00 96.38 118 ASN A CA 1
ATOM 985 C C . ASN A 1 118 ? 1.996 -3.875 13.228 1.00 96.38 118 ASN A C 1
ATOM 987 O O . ASN A 1 118 ? 1.270 -4.856 13.085 1.00 96.38 118 ASN A O 1
ATOM 991 N N . VAL A 1 119 ? 3.322 -3.946 13.064 1.00 94.06 119 VAL A N 1
ATOM 992 C CA . VAL A 1 119 ? 4.009 -5.199 12.704 1.00 94.06 119 VAL A CA 1
ATOM 993 C C . VAL A 1 119 ? 3.836 -6.257 13.795 1.00 94.06 119 VAL A C 1
ATOM 995 O O . VAL A 1 119 ? 3.552 -7.412 13.484 1.00 94.06 119 VAL A O 1
ATOM 998 N N . TYR A 1 120 ? 3.967 -5.876 15.071 1.00 93.94 120 TYR A N 1
ATOM 999 C CA . TYR A 1 120 ? 3.767 -6.786 16.198 1.00 93.94 120 TYR A CA 1
ATOM 1000 C C . TYR A 1 120 ? 2.373 -7.420 16.169 1.00 93.94 120 TYR A C 1
ATOM 1002 O O . TYR A 1 120 ? 2.267 -8.644 16.248 1.00 93.94 120 TYR A O 1
ATOM 1010 N N . PHE A 1 121 ? 1.313 -6.624 16.019 1.00 93.00 121 PHE A N 1
ATOM 1011 C CA . PHE A 1 121 ? -0.041 -7.168 15.950 1.00 93.00 121 PHE A CA 1
ATOM 1012 C C . PHE A 1 121 ? -0.263 -7.988 14.685 1.00 93.00 121 PHE A C 1
ATOM 1014 O O . PHE A 1 121 ? -0.775 -9.098 14.797 1.00 93.00 121 PHE A O 1
ATOM 1021 N N . GLY A 1 122 ? 0.190 -7.509 13.525 1.00 91.38 122 GLY A N 1
ATOM 1022 C CA . GLY A 1 122 ? 0.069 -8.249 12.270 1.00 91.38 122 GLY A CA 1
ATOM 1023 C C . GLY A 1 122 ? 0.722 -9.633 12.317 1.00 91.38 122 GLY A C 1
ATOM 1024 O O . GLY A 1 122 ? 0.159 -10.595 11.810 1.00 91.38 122 GLY A O 1
ATOM 1025 N N . TYR A 1 123 ? 1.869 -9.769 12.988 1.00 86.94 123 TYR A N 1
ATOM 1026 C CA . TYR A 1 123 ? 2.554 -11.058 13.115 1.00 86.94 123 TYR A CA 1
ATOM 1027 C C . TYR A 1 123 ? 1.919 -11.991 14.163 1.00 86.94 123 TYR A C 1
ATOM 1029 O O . TYR A 1 123 ? 1.908 -13.213 13.997 1.00 86.94 123 TYR A O 1
ATOM 1037 N N . ASN A 1 124 ? 1.426 -11.436 15.276 1.00 85.62 124 ASN A N 1
ATOM 1038 C CA . ASN A 1 124 ? 1.012 -12.231 16.438 1.00 85.62 124 ASN A CA 1
ATOM 1039 C C . ASN A 1 124 ? -0.493 -12.541 16.485 1.00 85.62 124 ASN A C 1
ATOM 1041 O O . ASN A 1 124 ? -0.887 -13.525 17.115 1.00 85.62 124 ASN A O 1
ATOM 1045 N N . LYS A 1 125 ? -1.347 -11.747 15.830 1.00 84.44 125 LYS A N 1
ATOM 1046 C CA . LYS A 1 125 ? -2.799 -11.969 15.795 1.00 84.44 125 LYS A CA 1
ATOM 1047 C C . LYS A 1 125 ? -3.171 -12.859 14.610 1.00 84.44 125 LYS A C 1
ATOM 1049 O O . LYS A 1 125 ? -3.278 -12.402 13.483 1.00 84.44 125 LYS A O 1
ATOM 1054 N N . LYS A 1 126 ? -3.370 -14.152 14.888 1.00 80.94 126 LYS A N 1
ATOM 1055 C CA . LYS A 1 126 ? -3.721 -15.175 13.879 1.00 80.94 126 LYS A CA 1
ATOM 1056 C C . LYS A 1 126 ? -5.220 -15.470 13.776 1.00 80.94 126 LYS A C 1
ATOM 1058 O O . LYS A 1 126 ? -5.631 -16.217 12.897 1.00 80.94 126 LYS A O 1
ATOM 1063 N N . SER A 1 127 ? -6.016 -14.931 14.696 1.00 83.62 127 SER A N 1
ATOM 1064 C CA . SER A 1 127 ? -7.476 -15.087 14.769 1.00 83.62 127 SER A CA 1
ATOM 1065 C C . SER A 1 127 ? -8.211 -14.401 13.620 1.00 83.62 127 SER A C 1
ATOM 1067 O O . SER A 1 127 ? -9.335 -14.779 13.310 1.00 83.62 127 SER A O 1
ATOM 1069 N N . ILE A 1 128 ? -7.577 -13.415 12.990 1.00 84.44 128 ILE A N 1
ATOM 1070 C CA . ILE A 1 128 ? -8.111 -12.632 11.882 1.00 84.44 128 ILE A CA 1
ATOM 1071 C C . ILE A 1 128 ? -6.993 -12.404 10.854 1.00 84.44 128 ILE A C 1
ATOM 1073 O O . ILE A 1 128 ? -5.842 -12.221 11.255 1.00 84.44 128 ILE A O 1
ATOM 1077 N N . PRO A 1 129 ? -7.272 -12.426 9.540 1.00 86.94 129 PRO A N 1
ATOM 1078 C CA . PRO A 1 129 ? -6.287 -12.039 8.538 1.00 86.94 129 PRO A CA 1
ATOM 1079 C C . PRO A 1 129 ? -5.867 -10.574 8.720 1.00 86.94 129 PRO A C 1
ATOM 1081 O O . PRO A 1 129 ? -6.707 -9.676 8.651 1.00 86.94 129 PRO A O 1
ATOM 1084 N N . ILE A 1 130 ? -4.570 -10.333 8.937 1.00 93.44 130 ILE A N 1
ATOM 1085 C CA . ILE A 1 130 ? -3.993 -8.987 9.035 1.00 93.44 130 ILE A CA 1
ATOM 1086 C C . ILE A 1 130 ? -2.874 -8.825 8.004 1.00 93.44 130 ILE A C 1
ATOM 1088 O O . ILE A 1 130 ? -1.890 -9.561 8.033 1.00 93.44 130 ILE A O 1
ATOM 1092 N N . LYS A 1 131 ? -2.999 -7.821 7.134 1.00 93.88 131 LYS A N 1
ATOM 1093 C CA . LYS A 1 131 ? -1.919 -7.308 6.280 1.00 93.88 131 LYS A CA 1
ATOM 1094 C C . LYS A 1 131 ? -1.293 -6.085 6.938 1.00 93.88 131 LYS A C 1
ATOM 1096 O O . LYS A 1 131 ? -1.998 -5.277 7.541 1.00 93.88 131 LYS A O 1
ATOM 1101 N N . VAL A 1 132 ? 0.016 -5.907 6.785 1.00 96.38 132 VAL A N 1
ATOM 1102 C CA . VAL A 1 132 ? 0.710 -4.692 7.239 1.00 96.38 132 VAL A CA 1
ATOM 1103 C C . VAL A 1 132 ? 1.362 -4.039 6.036 1.00 96.38 132 VAL A C 1
ATOM 1105 O O . VAL A 1 132 ? 2.267 -4.616 5.441 1.00 96.38 132 VAL A O 1
ATOM 1108 N N . VAL A 1 133 ? 0.909 -2.843 5.673 1.00 96.94 133 VAL A N 1
ATOM 1109 C CA . VAL A 1 133 ? 1.337 -2.158 4.451 1.00 96.94 133 VAL A CA 1
ATOM 1110 C C . VAL A 1 133 ? 2.174 -0.923 4.755 1.00 96.94 133 VAL A C 1
ATOM 1112 O O . VAL A 1 133 ? 1.906 -0.178 5.697 1.00 96.94 133 VAL A O 1
ATOM 1115 N N . TYR A 1 134 ? 3.190 -0.694 3.930 1.00 96.94 134 TYR A N 1
ATOM 1116 C CA . TYR A 1 134 ? 4.077 0.460 4.011 1.00 96.94 134 TYR A CA 1
ATOM 1117 C C . TYR A 1 134 ? 4.299 1.060 2.623 1.00 96.94 134 TYR A C 1
ATOM 1119 O O . TYR A 1 134 ? 4.723 0.367 1.699 1.00 96.94 134 TYR A O 1
ATOM 1127 N N . MET A 1 135 ? 4.050 2.359 2.471 1.00 96.00 135 MET A N 1
ATOM 1128 C CA . MET A 1 135 ? 4.399 3.092 1.257 1.00 96.00 135 MET A CA 1
ATOM 1129 C C . MET A 1 135 ? 5.860 3.532 1.320 1.00 96.00 135 MET A C 1
ATOM 1131 O O . MET A 1 135 ? 6.220 4.491 2.011 1.00 96.00 135 MET A O 1
ATOM 113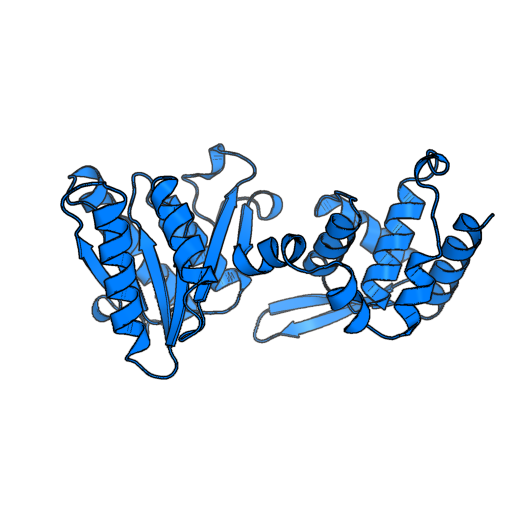5 N N . TYR A 1 13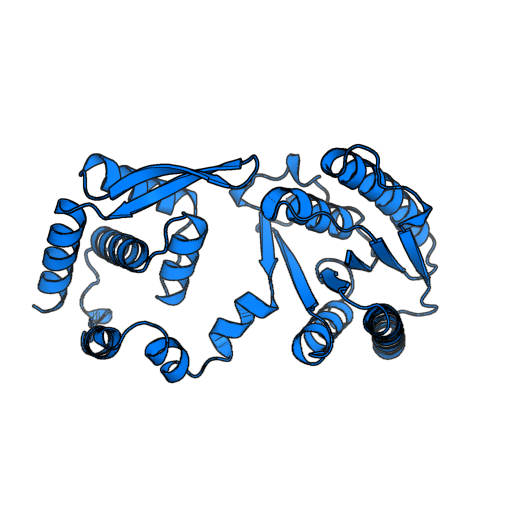6 ? 6.700 2.854 0.549 1.00 94.12 136 TYR A N 1
ATOM 1136 C CA . TYR A 1 136 ? 8.074 3.260 0.325 1.00 94.12 136 TYR A CA 1
ATOM 1137 C C . TYR A 1 136 ? 8.140 4.366 -0.730 1.00 94.12 136 TYR A C 1
ATOM 1139 O O . TYR A 1 136 ? 7.560 4.253 -1.808 1.00 94.12 136 TYR A O 1
ATOM 1147 N N . LEU A 1 137 ? 8.903 5.419 -0.435 1.00 92.25 137 LEU A N 1
ATOM 1148 C CA . LEU A 1 137 ? 9.257 6.475 -1.380 1.00 92.25 137 LEU A CA 1
ATOM 1149 C C . LEU A 1 137 ? 10.779 6.499 -1.538 1.00 92.25 137 LEU A C 1
ATOM 1151 O O . LEU A 1 137 ? 11.496 6.640 -0.548 1.00 92.25 137 LEU A O 1
ATOM 1155 N N . GLU A 1 138 ? 11.278 6.415 -2.774 1.00 86.06 138 GLU A N 1
ATOM 1156 C CA . GLU A 1 138 ? 12.726 6.469 -3.044 1.00 86.06 138 GLU A CA 1
ATOM 1157 C C . GLU A 1 138 ? 13.310 7.847 -2.681 1.00 86.06 138 GLU A C 1
ATOM 1159 O O . GLU A 1 138 ? 14.469 7.960 -2.288 1.00 86.06 138 GLU A O 1
ATOM 1164 N N . GLU A 1 139 ? 12.506 8.910 -2.796 1.00 89.00 139 GLU A N 1
ATOM 1165 C CA . GLU A 1 139 ? 12.946 10.292 -2.602 1.00 89.00 139 GLU A CA 1
ATOM 1166 C C . GLU A 1 139 ? 11.936 11.097 -1.769 1.00 89.00 139 GLU A C 1
ATOM 1168 O O . GLU A 1 139 ? 10.736 11.116 -2.051 1.00 89.00 139 GLU A O 1
ATOM 1173 N N . SER A 1 140 ? 12.431 11.848 -0.781 1.00 88.56 140 SER A N 1
ATOM 1174 C CA . SER A 1 140 ? 11.598 12.626 0.152 1.00 88.56 140 SER A CA 1
ATOM 1175 C C . SER A 1 140 ? 10.797 13.753 -0.506 1.00 88.56 140 SER A C 1
ATOM 1177 O O . SER A 1 140 ? 9.767 14.164 0.027 1.00 88.56 140 SER A O 1
ATOM 1179 N N . ARG A 1 141 ? 11.207 14.233 -1.690 1.00 92.19 141 ARG A N 1
ATOM 1180 C CA . ARG A 1 141 ? 10.475 15.277 -2.432 1.00 92.19 141 ARG A CA 1
ATOM 1181 C C . ARG A 1 141 ? 9.044 14.877 -2.805 1.00 92.19 141 ARG A C 1
ATOM 1183 O O . ARG A 1 141 ? 8.234 15.753 -3.087 1.00 92.19 141 ARG A O 1
ATOM 1190 N N . TYR A 1 142 ? 8.729 13.581 -2.791 1.00 91.75 142 TYR A N 1
ATOM 1191 C CA . TYR A 1 142 ? 7.394 13.062 -3.092 1.00 91.75 142 TYR A CA 1
ATOM 1192 C C . TYR A 1 142 ? 6.493 12.912 -1.859 1.00 91.75 142 TYR A C 1
ATOM 1194 O O . TYR A 1 142 ? 5.315 12.607 -2.002 1.00 91.75 142 TYR A O 1
ATOM 1202 N N . GLN A 1 143 ? 6.996 13.175 -0.648 1.00 89.31 143 GLN A N 1
ATOM 1203 C CA . GLN A 1 143 ? 6.264 12.922 0.600 1.00 89.31 143 GLN A CA 1
ATOM 1204 C C . GLN A 1 143 ? 4.938 13.695 0.721 1.00 89.31 143 GLN A C 1
ATOM 1206 O O . GLN A 1 143 ? 4.023 13.237 1.396 1.00 89.31 143 GLN A O 1
ATOM 1211 N N . ASN A 1 144 ? 4.822 14.856 0.069 1.00 92.62 144 ASN A N 1
ATOM 1212 C CA . ASN A 1 144 ? 3.602 15.675 0.061 1.00 92.62 144 ASN A CA 1
ATOM 1213 C C . ASN A 1 144 ? 3.005 15.824 -1.347 1.00 92.62 144 ASN A C 1
ATOM 1215 O O . ASN A 1 144 ? 2.325 16.808 -1.634 1.00 92.62 144 ASN A O 1
ATOM 1219 N N . ILE A 1 145 ? 3.302 14.875 -2.235 1.00 94.00 145 ILE A N 1
ATOM 1220 C CA . ILE A 1 145 ? 2.769 14.827 -3.593 1.00 94.00 145 ILE A CA 1
ATOM 1221 C C . ILE A 1 145 ? 1.703 13.725 -3.639 1.00 94.00 145 ILE A C 1
ATOM 1223 O O . ILE A 1 145 ? 1.977 12.618 -3.176 1.00 94.00 145 ILE A O 1
ATOM 1227 N N . PRO A 1 146 ? 0.499 13.986 -4.181 1.00 94.62 146 PRO A N 1
ATOM 1228 C CA . PRO A 1 146 ? -0.506 12.946 -4.375 1.00 94.62 146 PRO A CA 1
ATOM 1229 C C . PRO A 1 146 ? 0.054 11.755 -5.159 1.00 94.62 146 PRO A C 1
ATOM 1231 O O . PRO A 1 146 ? 0.783 11.945 -6.136 1.00 94.62 146 PRO A O 1
ATOM 1234 N N . TYR A 1 147 ? -0.325 10.537 -4.774 1.00 93.94 147 TYR A N 1
ATOM 1235 C CA . TYR A 1 147 ? 0.143 9.296 -5.400 1.00 93.94 147 TYR A CA 1
ATOM 1236 C C . TYR A 1 147 ? 0.090 9.311 -6.946 1.00 93.94 147 TYR A C 1
ATOM 1238 O O . TYR A 1 147 ? 1.122 9.025 -7.552 1.00 93.94 147 TYR A O 1
ATOM 1246 N N . PRO A 1 148 ? -0.995 9.758 -7.621 1.00 91.06 148 PRO A N 1
ATOM 1247 C CA . PRO A 1 148 ? -1.039 9.802 -9.091 1.00 91.06 148 PRO A CA 1
ATOM 1248 C C . PRO A 1 148 ? 0.002 10.716 -9.752 1.00 91.06 148 PRO A C 1
ATOM 1250 O O . PRO A 1 148 ? 0.268 10.589 -10.945 1.00 91.06 148 PRO A O 1
ATOM 1253 N N . LEU A 1 149 ? 0.558 11.666 -8.997 1.00 91.62 149 LEU A N 1
ATOM 1254 C CA . LEU A 1 149 ? 1.569 12.616 -9.463 1.00 91.62 149 LEU A CA 1
ATOM 1255 C C . LEU A 1 149 ? 2.991 12.197 -9.068 1.00 91.62 149 LEU A C 1
ATOM 1257 O O . LEU A 1 149 ? 3.963 12.824 -9.496 1.00 91.62 149 LEU A O 1
ATOM 1261 N N . THR A 1 150 ? 3.131 11.141 -8.266 1.00 88.44 150 THR A N 1
ATOM 1262 C CA . THR A 1 150 ? 4.427 10.549 -7.943 1.00 88.44 150 THR A CA 1
ATOM 1263 C C . THR A 1 150 ? 4.832 9.601 -9.072 1.00 88.44 150 THR A C 1
ATOM 1265 O O . THR A 1 150 ? 4.025 8.773 -9.496 1.00 88.44 150 THR A O 1
ATOM 1268 N N . PRO A 1 151 ? 6.062 9.690 -9.612 1.00 83.75 151 PRO A N 1
ATOM 1269 C CA . PRO A 1 151 ? 6.479 8.764 -10.654 1.00 83.75 151 PRO A CA 1
ATOM 1270 C C . PRO A 1 151 ? 6.437 7.322 -10.138 1.00 83.75 151 PRO A C 1
ATOM 1272 O O . PRO A 1 151 ? 7.054 7.019 -9.126 1.00 83.75 151 PRO A O 1
ATOM 1275 N N . ILE A 1 152 ? 5.783 6.423 -10.877 1.00 75.88 152 ILE A N 1
ATOM 1276 C CA . ILE A 1 152 ? 5.534 5.026 -10.461 1.00 75.88 152 ILE A CA 1
ATOM 1277 C C . ILE A 1 152 ? 6.818 4.294 -10.039 1.00 75.88 152 ILE A C 1
ATOM 1279 O O . ILE A 1 152 ? 6.807 3.474 -9.137 1.00 75.88 152 ILE A O 1
ATOM 1283 N N . ILE A 1 153 ? 7.957 4.595 -10.669 1.00 76.88 153 ILE A N 1
ATOM 1284 C CA . ILE A 1 153 ? 9.242 3.961 -10.327 1.00 76.88 153 ILE A CA 1
ATOM 1285 C C . ILE A 1 153 ? 9.834 4.435 -8.988 1.00 76.88 153 ILE A C 1
ATOM 1287 O O . ILE A 1 153 ? 10.844 3.883 -8.565 1.00 76.88 153 ILE A O 1
ATOM 1291 N N . LYS A 1 154 ? 9.262 5.482 -8.381 1.00 86.75 154 LYS A N 1
ATOM 1292 C CA . LYS A 1 154 ? 9.745 6.169 -7.174 1.00 86.75 154 LYS A CA 1
ATOM 1293 C C . LYS A 1 154 ? 8.908 5.873 -5.932 1.00 86.75 154 LYS A C 1
ATOM 1295 O O . LYS A 1 154 ? 9.271 6.343 -4.856 1.00 86.75 154 LYS A O 1
ATOM 1300 N N . SER A 1 155 ? 7.818 5.127 -6.074 1.00 88.62 155 SER A N 1
ATOM 1301 C CA . SER A 1 155 ? 6.925 4.745 -4.983 1.00 88.62 155 SER A CA 1
ATOM 1302 C C . SER A 1 155 ? 6.548 3.276 -5.098 1.00 88.62 155 SER A C 1
ATOM 1304 O O . SER A 1 155 ? 6.300 2.799 -6.203 1.00 88.62 155 SER A O 1
ATOM 1306 N N . GLU A 1 156 ? 6.480 2.571 -3.976 1.00 91.75 156 GLU A N 1
ATOM 1307 C CA . GLU A 1 156 ? 6.073 1.166 -3.929 1.00 91.75 156 GLU A CA 1
ATOM 1308 C C . GLU A 1 156 ? 5.279 0.906 -2.650 1.00 91.75 156 GLU A C 1
ATOM 1310 O O . GLU A 1 156 ? 5.746 1.241 -1.560 1.00 91.75 156 GLU A O 1
ATOM 1315 N N . LEU A 1 157 ? 4.090 0.311 -2.776 1.00 93.69 157 LEU A N 1
ATOM 1316 C CA . LEU A 1 157 ? 3.354 -0.205 -1.630 1.00 93.69 157 LEU A CA 1
ATOM 1317 C C . LEU A 1 157 ? 3.857 -1.616 -1.308 1.00 93.69 157 LEU A C 1
ATOM 1319 O O . LEU A 1 157 ? 3.812 -2.518 -2.143 1.00 93.69 157 LEU A O 1
ATOM 1323 N N . ILE A 1 158 ? 4.357 -1.798 -0.093 1.00 91.50 158 ILE A N 1
ATOM 1324 C CA . ILE A 1 158 ? 4.997 -3.032 0.358 1.00 91.50 158 ILE A CA 1
ATOM 1325 C C . ILE A 1 158 ? 4.106 -3.698 1.402 1.00 91.50 158 ILE A C 1
ATOM 1327 O O . ILE A 1 158 ? 3.765 -3.062 2.397 1.00 91.50 158 ILE A O 1
ATOM 1331 N N . ASP A 1 159 ? 3.785 -4.980 1.212 1.00 92.19 159 ASP A N 1
ATOM 1332 C CA . ASP A 1 159 ? 3.316 -5.840 2.303 1.00 92.19 159 ASP A CA 1
ATOM 1333 C C . ASP A 1 159 ? 4.528 -6.273 3.134 1.00 92.19 159 ASP A C 1
ATOM 1335 O O . ASP A 1 159 ? 5.440 -6.963 2.661 1.00 92.19 159 ASP A O 1
ATOM 1339 N N . MET A 1 160 ? 4.568 -5.792 4.368 1.00 90.44 160 MET A N 1
ATOM 1340 C CA . MET A 1 160 ? 5.697 -5.941 5.272 1.00 90.44 160 MET A CA 1
ATOM 1341 C C . MET A 1 160 ? 5.768 -7.331 5.886 1.00 90.44 160 MET A C 1
ATOM 1343 O O . MET A 1 160 ? 6.875 -7.789 6.163 1.00 90.44 160 MET A O 1
ATOM 1347 N N . LEU A 1 161 ? 4.632 -8.007 6.079 1.00 87.06 161 LEU A N 1
ATOM 1348 C CA . LEU A 1 161 ? 4.633 -9.374 6.593 1.00 87.06 161 LEU A CA 1
ATOM 1349 C C . LEU A 1 161 ? 5.082 -10.338 5.496 1.00 87.06 161 LEU A C 1
ATOM 1351 O O . LEU A 1 161 ? 6.032 -11.081 5.728 1.00 87.06 161 LEU A O 1
ATOM 1355 N N . GLU A 1 162 ? 4.519 -10.233 4.285 1.00 81.75 162 GLU A N 1
ATOM 1356 C CA . GLU A 1 162 ? 4.959 -11.018 3.114 1.00 81.75 162 GLU A CA 1
ATOM 1357 C C . GLU A 1 162 ? 6.459 -10.803 2.845 1.00 81.75 162 GLU A C 1
ATOM 1359 O O . GLU A 1 162 ? 7.219 -11.739 2.609 1.00 81.75 162 GLU A O 1
ATOM 1364 N N . SER A 1 163 ? 6.929 -9.554 2.925 1.00 77.44 163 SER A N 1
ATOM 1365 C CA . SER A 1 163 ? 8.349 -9.246 2.716 1.00 77.44 163 SER A CA 1
ATOM 1366 C C . SER A 1 163 ? 9.245 -9.785 3.835 1.00 77.44 163 SER A C 1
ATOM 1368 O O . SER A 1 163 ? 10.409 -10.106 3.585 1.00 77.44 163 SER A O 1
ATOM 1370 N N . ALA A 1 164 ? 8.729 -9.881 5.064 1.00 75.69 164 ALA A N 1
ATOM 1371 C CA . ALA A 1 164 ? 9.463 -10.418 6.203 1.00 75.69 164 ALA A CA 1
ATOM 1372 C C . ALA A 1 164 ? 9.582 -11.951 6.165 1.00 75.69 164 ALA A C 1
ATOM 1374 O O . ALA A 1 164 ? 10.543 -12.484 6.725 1.00 75.69 164 ALA A O 1
ATOM 1375 N N . GLU A 1 165 ? 8.681 -12.653 5.467 1.00 68.00 165 GLU A N 1
ATOM 1376 C CA . GLU A 1 165 ? 8.728 -14.116 5.317 1.00 68.00 165 GLU A CA 1
ATOM 1377 C C . GLU A 1 165 ? 10.054 -14.604 4.714 1.00 68.00 165 GLU A C 1
ATOM 1379 O O . GLU A 1 165 ? 10.569 -15.651 5.112 1.00 68.00 165 GLU A O 1
ATOM 1384 N N . ILE A 1 166 ? 10.681 -13.777 3.867 1.00 57.34 166 ILE A N 1
ATOM 1385 C CA . ILE A 1 166 ? 12.015 -14.004 3.283 1.00 57.34 166 ILE A CA 1
ATOM 1386 C C . ILE A 1 166 ? 13.088 -14.243 4.363 1.00 57.34 166 ILE A C 1
ATOM 1388 O O . ILE A 1 166 ? 14.089 -14.912 4.105 1.00 57.34 166 ILE A O 1
ATOM 1392 N N . PHE A 1 167 ? 12.902 -13.696 5.567 1.00 53.84 167 PHE A N 1
ATOM 1393 C CA . PHE A 1 167 ? 13.838 -13.831 6.683 1.00 53.84 167 PHE A CA 1
ATOM 1394 C C . PHE A 1 167 ? 13.430 -14.901 7.703 1.00 53.84 167 PHE A C 1
ATOM 1396 O O . PHE A 1 167 ? 14.275 -15.307 8.501 1.00 53.84 167 PHE A O 1
ATOM 1403 N N . SER A 1 168 ? 12.163 -15.334 7.720 1.00 52.50 168 SER A N 1
ATOM 1404 C CA . SER A 1 168 ? 11.643 -16.284 8.717 1.00 52.50 168 SER A CA 1
ATOM 1405 C C . SER A 1 168 ? 11.572 -17.728 8.234 1.00 52.50 168 SER A C 1
ATOM 1407 O O . SER A 1 168 ? 11.510 -18.643 9.056 1.00 52.50 168 SER A O 1
ATOM 1409 N N . GLU A 1 169 ? 11.572 -17.966 6.925 1.00 44.50 169 GLU A N 1
ATOM 1410 C CA . GLU A 1 169 ? 11.651 -19.328 6.415 1.00 44.50 169 GLU A CA 1
ATOM 1411 C C . GLU A 1 169 ? 13.087 -19.851 6.542 1.00 44.50 169 GLU A C 1
ATOM 1413 O O . GLU A 1 169 ? 14.024 -19.330 5.933 1.00 44.50 169 GLU A O 1
ATOM 1418 N N . ASN A 1 170 ? 13.271 -20.931 7.312 1.00 46.62 170 ASN A N 1
ATOM 1419 C CA . ASN A 1 170 ? 14.436 -21.791 7.129 1.00 46.62 170 ASN A CA 1
ATOM 1420 C C . ASN A 1 170 ? 14.479 -22.135 5.638 1.00 46.62 170 ASN A C 1
ATOM 1422 O O . ASN A 1 170 ? 13.533 -22.735 5.128 1.00 46.62 170 ASN A O 1
ATOM 1426 N N . ASN A 1 171 ? 15.557 -21.760 4.943 1.00 48.59 171 ASN A N 1
ATOM 1427 C CA . ASN A 1 171 ? 15.715 -21.929 3.490 1.00 48.59 171 ASN A CA 1
ATOM 1428 C C . ASN A 1 171 ? 15.352 -23.348 2.976 1.00 48.59 171 ASN A C 1
ATOM 1430 O O . ASN A 1 171 ? 15.067 -23.530 1.794 1.00 48.59 171 ASN A O 1
ATOM 1434 N N . GLU A 1 172 ? 15.330 -24.351 3.857 1.00 42.59 172 GLU A N 1
ATOM 1435 C CA . GLU A 1 172 ? 14.946 -25.740 3.594 1.00 42.59 172 GLU A CA 1
ATOM 1436 C C . GLU A 1 172 ? 13.425 -25.982 3.433 1.00 42.59 172 GLU A C 1
ATOM 1438 O O . GLU A 1 172 ? 13.024 -26.845 2.644 1.00 42.59 172 GLU A O 1
ATOM 1443 N N . SER A 1 173 ? 12.543 -25.238 4.118 1.00 44.03 173 SER A N 1
ATOM 1444 C CA . SER A 1 173 ? 11.084 -25.453 4.018 1.00 44.03 173 SER A CA 1
ATOM 1445 C C . SER A 1 173 ? 10.470 -24.810 2.773 1.00 44.03 173 SER A C 1
ATOM 1447 O O . SER A 1 173 ? 9.535 -25.357 2.191 1.00 44.03 173 SER A O 1
ATOM 1449 N N . PHE A 1 174 ? 11.028 -23.688 2.312 1.00 41.91 174 PHE A N 1
ATOM 1450 C CA . PHE A 1 174 ? 10.645 -23.078 1.035 1.00 41.91 174 PHE A CA 1
ATOM 1451 C C . PHE A 1 174 ? 11.079 -23.953 -0.152 1.00 41.91 174 PHE A C 1
ATOM 1453 O O . PHE A 1 174 ? 10.310 -24.190 -1.083 1.00 41.91 174 PHE A O 1
ATOM 1460 N N . ALA A 1 175 ? 12.291 -24.519 -0.081 1.00 39.22 175 ALA A N 1
ATOM 1461 C CA . ALA A 1 175 ? 12.843 -25.398 -1.112 1.00 39.22 175 ALA A CA 1
ATOM 1462 C C . ALA A 1 175 ? 12.087 -26.731 -1.255 1.00 39.22 175 ALA A C 1
ATOM 1464 O O . ALA A 1 175 ? 12.035 -27.287 -2.346 1.00 39.22 175 ALA A O 1
ATOM 1465 N N . SER A 1 176 ? 11.478 -27.243 -0.182 1.00 41.62 176 SER A N 1
ATOM 1466 C CA . SER A 1 176 ? 10.707 -28.497 -0.219 1.00 41.62 176 SER A CA 1
ATOM 1467 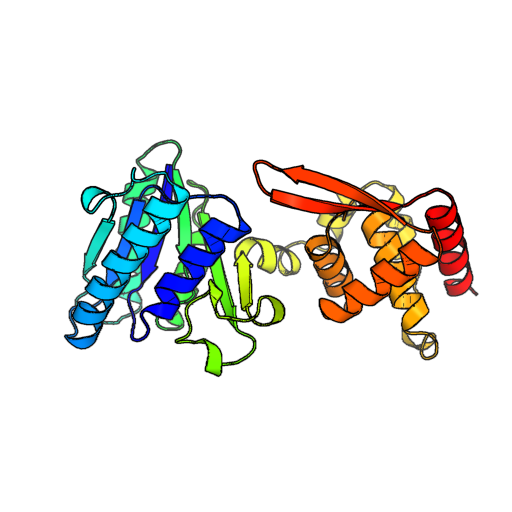C C . SER A 1 176 ? 9.272 -28.333 -0.730 1.00 41.62 176 SER A C 1
ATOM 1469 O O . SER A 1 176 ? 8.683 -29.308 -1.195 1.00 41.62 176 SER A O 1
ATOM 1471 N N . ARG A 1 177 ? 8.712 -27.115 -0.700 1.00 44.84 177 ARG A N 1
ATOM 1472 C CA . ARG A 1 177 ? 7.395 -26.805 -1.291 1.00 44.84 177 ARG A CA 1
ATOM 1473 C C . ARG A 1 177 ? 7.454 -26.554 -2.795 1.00 44.84 177 ARG A C 1
ATOM 1475 O O . ARG A 1 177 ? 6.443 -26.693 -3.478 1.00 44.84 177 ARG A O 1
ATOM 1482 N N . ILE A 1 178 ? 8.626 -26.213 -3.320 1.00 41.50 178 ILE A N 1
ATOM 1483 C CA . ILE A 1 178 ? 8.836 -25.976 -4.743 1.00 41.50 178 ILE A CA 1
ATOM 1484 C C . ILE A 1 178 ? 9.622 -27.158 -5.310 1.00 41.50 178 ILE A C 1
ATOM 1486 O O . ILE A 1 178 ? 10.834 -27.086 -5.362 1.00 41.50 178 ILE A O 1
ATOM 1490 N N . ASN A 1 179 ? 8.908 -28.203 -5.745 1.00 40.09 179 ASN A N 1
ATOM 1491 C CA . ASN A 1 179 ? 9.347 -29.296 -6.631 1.00 40.09 179 ASN A CA 1
ATOM 1492 C C . ASN A 1 179 ? 10.661 -30.049 -6.237 1.00 40.09 179 ASN A C 1
ATOM 1494 O O . ASN A 1 179 ? 11.711 -29.428 -6.085 1.00 40.09 179 ASN A O 1
ATOM 1498 N N . PRO A 1 180 ? 10.690 -31.399 -6.158 1.00 42.03 180 PRO A N 1
ATOM 1499 C CA . PRO A 1 180 ? 11.892 -32.162 -5.770 1.00 42.03 180 PRO A CA 1
ATOM 1500 C C . PRO A 1 180 ? 13.167 -31.847 -6.580 1.00 42.03 180 PRO A C 1
ATOM 1502 O O . PRO A 1 180 ? 14.273 -32.032 -6.072 1.00 42.03 180 PRO A O 1
ATOM 1505 N N . ASP A 1 181 ? 13.014 -31.297 -7.786 1.00 47.69 181 ASP A N 1
ATOM 1506 C CA . ASP A 1 181 ? 14.093 -30.880 -8.689 1.00 47.69 181 ASP A CA 1
ATOM 1507 C C . ASP A 1 181 ? 14.943 -29.693 -8.172 1.00 47.69 181 ASP A C 1
ATOM 1509 O O . ASP A 1 181 ? 16.009 -29.412 -8.717 1.00 47.69 181 ASP A O 1
ATOM 1513 N N . ILE A 1 182 ? 14.535 -28.982 -7.107 1.00 42.53 182 ILE A N 1
ATOM 1514 C CA . ILE A 1 182 ? 15.330 -27.864 -6.552 1.00 42.53 182 ILE A CA 1
ATOM 1515 C C . ILE A 1 182 ? 16.565 -28.328 -5.765 1.00 42.53 182 ILE A C 1
ATOM 1517 O O . ILE A 1 182 ? 17.527 -27.566 -5.623 1.00 42.53 182 ILE A O 1
ATOM 1521 N N . LYS A 1 183 ? 16.610 -29.583 -5.300 1.00 41.38 183 LYS A N 1
ATOM 1522 C CA . LYS A 1 183 ? 17.826 -30.113 -4.656 1.00 41.38 183 LYS A CA 1
ATOM 1523 C C . LYS A 1 183 ? 19.025 -30.162 -5.606 1.00 41.38 183 LYS A C 1
ATOM 1525 O O . LYS A 1 183 ? 20.154 -30.031 -5.133 1.00 41.38 183 LYS A O 1
ATOM 1530 N N . ASP A 1 184 ? 18.792 -30.276 -6.910 1.00 45.88 184 ASP A N 1
ATOM 1531 C CA . ASP A 1 184 ? 19.861 -30.225 -7.908 1.00 45.88 184 ASP A CA 1
ATOM 1532 C C . ASP A 1 184 ? 20.225 -28.776 -8.292 1.00 45.88 184 ASP A C 1
ATOM 1534 O O . ASP A 1 184 ? 21.396 -28.483 -8.527 1.00 45.88 184 ASP A O 1
ATOM 1538 N N . ASP A 1 185 ? 19.281 -27.829 -8.193 1.00 42.44 185 ASP A N 1
ATOM 1539 C CA . ASP A 1 185 ? 19.524 -26.386 -8.388 1.00 42.44 185 ASP A CA 1
ATOM 1540 C C . ASP A 1 185 ? 20.499 -25.781 -7.353 1.00 42.44 185 ASP A C 1
ATOM 1542 O O . ASP A 1 185 ? 21.182 -24.804 -7.662 1.00 42.44 185 ASP A O 1
ATOM 1546 N N . MET A 1 186 ? 20.549 -26.310 -6.120 1.00 40.12 186 MET A N 1
ATOM 1547 C CA . MET A 1 186 ? 21.479 -25.849 -5.069 1.00 40.12 186 MET A CA 1
ATOM 1548 C C . MET A 1 186 ? 22.868 -26.498 -5.147 1.00 40.12 186 MET A C 1
ATOM 1550 O O . MET A 1 186 ? 23.794 -25.993 -4.517 1.00 40.12 186 MET A O 1
ATOM 1554 N N . LYS A 1 187 ? 23.030 -27.586 -5.912 1.00 42.66 187 LYS A N 1
ATOM 1555 C CA . LYS A 1 187 ? 24.340 -28.216 -6.161 1.00 42.66 187 LYS A CA 1
ATOM 1556 C C . LYS A 1 187 ? 25.133 -27.541 -7.271 1.00 42.66 187 LYS A C 1
ATOM 1558 O O . LYS A 1 187 ? 26.334 -27.773 -7.378 1.00 42.66 187 LYS A O 1
ATOM 1563 N N . LEU A 1 188 ? 24.495 -26.684 -8.066 1.00 43.72 188 LEU A N 1
ATOM 1564 C CA . LEU A 1 188 ? 25.212 -25.713 -8.878 1.00 43.72 188 LEU A CA 1
ATOM 1565 C C . LEU A 1 188 ? 25.751 -24.632 -7.935 1.00 43.72 188 LEU A C 1
ATOM 1567 O O . LEU A 1 188 ? 25.166 -23.556 -7.788 1.00 43.72 188 LEU A O 1
ATOM 1571 N N . GLU A 1 189 ? 26.878 -24.929 -7.279 1.00 41.88 189 GLU A N 1
ATOM 1572 C CA . GLU A 1 189 ? 27.802 -23.916 -6.773 1.00 41.88 189 GLU A CA 1
ATOM 1573 C C . GLU A 1 189 ? 28.305 -23.107 -7.974 1.00 41.88 189 GLU A C 1
ATOM 1575 O O . GLU A 1 189 ? 29.422 -23.267 -8.459 1.00 41.88 189 GLU A O 1
ATOM 1580 N N . ILE A 1 190 ? 27.449 -22.222 -8.487 1.00 46.22 190 ILE A N 1
ATOM 1581 C CA . ILE A 1 190 ? 27.867 -21.127 -9.344 1.00 46.22 190 ILE A CA 1
ATOM 1582 C C . ILE A 1 190 ? 28.814 -20.316 -8.466 1.00 46.22 190 ILE A C 1
ATOM 1584 O O . ILE A 1 190 ? 28.383 -19.561 -7.592 1.00 46.22 190 ILE A O 1
ATOM 1588 N N . ASN A 1 191 ? 30.114 -20.538 -8.639 1.00 46.12 191 ASN A N 1
ATOM 1589 C CA . ASN A 1 191 ? 31.151 -19.825 -7.921 1.00 46.12 191 ASN A CA 1
ATOM 1590 C C . ASN A 1 191 ? 31.125 -18.370 -8.405 1.00 46.12 191 ASN A C 1
ATOM 1592 O O . ASN A 1 191 ? 31.806 -17.996 -9.358 1.00 46.12 191 ASN A O 1
ATOM 1596 N N . TYR A 1 192 ? 30.279 -17.551 -7.771 1.00 46.91 192 TYR A N 1
ATOM 1597 C CA . TYR A 1 192 ? 30.028 -16.151 -8.126 1.00 46.91 192 TYR A CA 1
ATOM 1598 C C . TYR A 1 192 ? 31.311 -15.307 -8.182 1.00 46.91 192 TYR A C 1
ATOM 1600 O O . TYR A 1 192 ? 31.323 -14.269 -8.840 1.00 46.91 192 TYR A O 1
ATOM 1608 N N . ASN A 1 193 ? 32.394 -15.767 -7.551 1.00 43.97 193 ASN A N 1
ATOM 1609 C CA . ASN A 1 193 ? 33.696 -15.109 -7.578 1.00 43.97 193 ASN A CA 1
ATOM 1610 C C . ASN A 1 193 ? 34.445 -15.281 -8.914 1.00 43.97 193 ASN A C 1
ATOM 1612 O O . ASN A 1 193 ? 35.296 -14.452 -9.225 1.00 43.97 193 ASN A O 1
ATOM 1616 N N . ASN A 1 194 ? 34.101 -16.284 -9.733 1.00 45.69 194 ASN A N 1
ATOM 1617 C CA . ASN A 1 194 ? 34.726 -16.526 -11.043 1.00 45.69 194 ASN A CA 1
ATOM 1618 C C . ASN A 1 194 ? 33.937 -15.932 -12.226 1.00 45.69 194 ASN A C 1
ATOM 1620 O O . ASN A 1 194 ? 34.437 -15.911 -13.346 1.00 45.69 194 ASN A O 1
ATOM 1624 N N . ILE A 1 195 ? 32.730 -15.401 -11.997 1.00 49.12 195 ILE A N 1
ATOM 1625 C CA . ILE A 1 195 ? 31.832 -14.892 -13.053 1.00 49.12 195 ILE A CA 1
ATOM 1626 C C . ILE A 1 195 ? 31.820 -13.361 -13.050 1.00 49.12 195 ILE A C 1
ATOM 1628 O O . ILE A 1 195 ? 30.774 -12.710 -13.019 1.00 49.12 195 ILE A O 1
ATOM 1632 N N . SER A 1 196 ? 33.009 -12.761 -13.043 1.00 48.28 196 SER A N 1
ATOM 1633 C CA . SER A 1 196 ? 33.159 -11.303 -13.018 1.00 48.28 196 SER A CA 1
ATOM 1634 C C . SER A 1 196 ? 32.955 -10.633 -14.383 1.00 48.28 196 SER A C 1
ATOM 1636 O O . SER A 1 196 ? 33.000 -9.408 -14.454 1.00 48.28 196 SER A O 1
ATOM 1638 N N . GLN A 1 197 ? 32.711 -11.391 -15.460 1.00 55.69 197 GLN A N 1
ATOM 1639 C CA . GLN A 1 197 ? 32.801 -10.843 -16.820 1.00 55.69 197 GLN A CA 1
ATOM 1640 C C . GLN A 1 197 ? 31.486 -10.715 -17.602 1.00 55.69 197 GLN A C 1
ATOM 1642 O O . GLN A 1 197 ? 31.502 -10.065 -18.640 1.00 55.69 197 GLN A O 1
ATOM 1647 N N . ASP A 1 198 ? 30.346 -11.236 -17.130 1.00 73.75 198 ASP A N 1
ATOM 1648 C CA . ASP A 1 198 ? 29.110 -11.176 -17.934 1.00 73.75 198 ASP A CA 1
ATOM 1649 C C . ASP A 1 198 ? 27.839 -10.961 -17.092 1.00 73.75 198 ASP A C 1
ATOM 1651 O O . ASP A 1 198 ? 27.024 -11.860 -16.859 1.00 73.75 198 ASP A O 1
ATOM 1655 N N . TYR A 1 199 ? 27.689 -9.730 -16.590 1.00 79.69 199 TYR A N 1
ATOM 1656 C CA . TYR A 1 199 ? 26.502 -9.282 -15.851 1.00 79.69 199 TYR A CA 1
ATOM 1657 C C . TYR A 1 199 ? 25.207 -9.496 -16.644 1.00 79.69 199 TYR A C 1
ATOM 1659 O O . TYR A 1 199 ? 24.189 -9.890 -16.065 1.00 79.69 199 TYR A O 1
ATOM 1667 N N . ASP A 1 200 ? 25.254 -9.285 -17.959 1.00 83.38 200 ASP A N 1
ATOM 1668 C CA . ASP A 1 200 ? 24.099 -9.431 -18.840 1.00 83.38 200 ASP A CA 1
ATOM 1669 C C . ASP A 1 200 ? 23.651 -10.887 -18.921 1.00 83.38 200 ASP A C 1
ATOM 1671 O O . ASP A 1 200 ? 22.459 -11.175 -18.798 1.00 83.38 200 ASP A O 1
ATOM 1675 N N . LYS A 1 201 ? 24.597 -11.823 -19.026 1.00 88.44 201 LYS A N 1
ATOM 1676 C CA . LYS A 1 201 ? 24.308 -13.260 -19.044 1.00 88.44 201 LYS A CA 1
ATOM 1677 C C . LYS A 1 201 ? 23.737 -13.776 -17.727 1.00 88.44 201 LYS A C 1
ATOM 1679 O O . LYS A 1 201 ? 22.841 -14.619 -17.746 1.00 88.44 201 LYS A O 1
ATOM 1684 N N . ILE A 1 202 ? 24.190 -13.255 -16.586 1.00 88.06 202 ILE A N 1
ATOM 1685 C CA . ILE A 1 202 ? 23.621 -13.616 -15.276 1.00 88.06 202 ILE A CA 1
ATOM 1686 C C . ILE A 1 202 ? 22.191 -13.086 -15.140 1.00 88.06 202 ILE A C 1
ATOM 1688 O O . ILE A 1 202 ? 21.299 -13.808 -14.688 1.00 88.06 202 ILE A O 1
ATOM 1692 N N . ASN A 1 203 ? 21.957 -11.841 -15.552 1.00 91.00 203 ASN A N 1
ATOM 1693 C CA . ASN A 1 203 ? 20.624 -11.250 -15.539 1.00 91.00 203 ASN A CA 1
ATOM 1694 C C . ASN A 1 203 ? 19.673 -11.984 -16.499 1.00 91.00 203 ASN A C 1
ATOM 1696 O O . ASN A 1 203 ? 18.531 -12.258 -16.128 1.00 91.00 203 ASN A O 1
ATOM 1700 N N . GLU A 1 204 ? 20.143 -12.353 -17.693 1.00 94.75 204 GLU A N 1
ATOM 1701 C CA . GLU A 1 204 ? 19.422 -13.193 -18.659 1.00 94.75 204 GLU A CA 1
ATOM 1702 C C . GLU A 1 204 ? 19.073 -14.558 -18.040 1.00 94.75 204 GLU A C 1
ATOM 1704 O O . GLU A 1 204 ? 17.893 -14.912 -17.999 1.00 94.75 204 GLU A O 1
ATOM 1709 N N . TYR A 1 205 ? 20.050 -15.266 -17.459 1.00 94.75 205 TYR A N 1
ATOM 1710 C CA . TYR A 1 205 ? 19.842 -16.555 -16.787 1.00 94.75 205 TYR A CA 1
ATOM 1711 C C . TYR A 1 205 ? 18.782 -16.485 -15.693 1.00 94.75 205 TYR A C 1
ATOM 1713 O O . TYR A 1 205 ? 17.810 -17.239 -15.709 1.00 94.75 205 TYR A O 1
ATOM 1721 N N . LEU A 1 206 ? 18.951 -15.574 -14.733 1.00 93.38 206 LEU A N 1
ATOM 1722 C CA . LEU A 1 206 ? 18.050 -15.487 -13.589 1.00 93.38 206 LEU A CA 1
ATOM 1723 C C . LEU A 1 206 ? 16.652 -15.023 -14.005 1.00 93.38 206 LEU A C 1
ATOM 1725 O O . LEU A 1 206 ? 15.669 -15.478 -13.424 1.00 93.38 206 LEU A O 1
ATOM 1729 N N . THR A 1 207 ? 16.545 -14.174 -15.029 1.00 95.62 207 THR A N 1
ATOM 1730 C CA . THR A 1 207 ? 15.250 -13.762 -15.584 1.00 95.62 207 THR A CA 1
ATOM 1731 C C . THR A 1 207 ? 14.534 -14.943 -16.238 1.00 95.62 207 THR A C 1
ATOM 1733 O O . THR A 1 207 ? 13.384 -15.215 -15.896 1.00 95.62 207 THR A O 1
ATOM 1736 N N . LEU A 1 208 ? 15.211 -15.689 -17.121 1.00 96.31 208 LEU A N 1
ATOM 1737 C CA . LEU A 1 208 ? 14.647 -16.879 -17.769 1.00 96.31 208 LEU A CA 1
ATOM 1738 C C . LEU A 1 208 ? 14.288 -17.962 -16.742 1.00 96.31 208 LEU A C 1
ATOM 1740 O O . LEU A 1 208 ? 13.197 -18.529 -16.797 1.00 96.31 208 LEU A O 1
ATOM 1744 N N . LYS A 1 209 ? 15.159 -18.203 -15.754 1.00 94.56 209 LYS A N 1
ATOM 1745 C CA . LYS A 1 209 ? 14.908 -19.147 -14.655 1.00 94.56 209 LYS A CA 1
ATOM 1746 C C . LYS A 1 209 ? 13.714 -18.715 -13.809 1.00 94.56 209 LYS A C 1
ATOM 1748 O O . LYS A 1 209 ? 12.903 -19.557 -13.438 1.00 94.56 209 LYS A O 1
ATOM 1753 N N . GLY A 1 210 ? 13.578 -17.418 -13.538 1.00 91.62 210 GLY A N 1
ATOM 1754 C CA . GLY A 1 210 ? 12.426 -16.867 -12.834 1.00 91.62 210 GLY A CA 1
ATOM 1755 C C . GLY A 1 210 ? 11.118 -17.122 -13.590 1.00 91.62 210 GLY A C 1
ATOM 1756 O O . GLY A 1 210 ? 10.174 -17.675 -13.027 1.00 91.62 210 GLY A O 1
ATOM 1757 N N . ILE A 1 211 ? 11.086 -16.818 -14.888 1.00 94.75 211 ILE A N 1
ATOM 1758 C CA . ILE A 1 211 ? 9.913 -17.070 -15.739 1.00 94.75 211 ILE A CA 1
ATOM 1759 C C . ILE A 1 211 ? 9.580 -18.569 -15.786 1.00 94.75 211 ILE A C 1
ATOM 1761 O O . ILE A 1 211 ? 8.426 -18.942 -15.588 1.00 94.75 211 ILE A O 1
ATOM 1765 N N . LYS A 1 212 ? 10.583 -19.448 -15.948 1.00 92.88 212 LYS A N 1
ATOM 1766 C CA . LYS A 1 212 ? 10.399 -20.914 -15.912 1.00 92.88 212 LYS A CA 1
ATOM 1767 C C . LYS A 1 212 ? 9.781 -21.400 -14.593 1.00 92.88 212 LYS A C 1
ATOM 1769 O O . LYS A 1 212 ? 9.036 -22.374 -14.606 1.00 92.88 212 LYS A O 1
ATOM 1774 N N . LYS A 1 213 ? 10.059 -20.722 -13.473 1.00 84.44 213 LYS A N 1
ATOM 1775 C CA . LYS A 1 213 ? 9.476 -21.003 -12.147 1.00 84.44 213 LYS A CA 1
ATOM 1776 C C . LYS A 1 213 ? 8.068 -20.418 -11.947 1.00 84.44 213 LYS A C 1
ATOM 1778 O O . LYS A 1 213 ? 7.530 -20.516 -10.851 1.00 84.44 213 LYS A O 1
ATOM 1783 N N . GLY A 1 214 ? 7.464 -19.821 -12.977 1.00 85.06 214 GLY A N 1
ATOM 1784 C CA . GLY A 1 214 ? 6.113 -19.255 -12.918 1.00 85.06 214 GLY A CA 1
ATOM 1785 C C . GLY A 1 214 ? 6.057 -17.794 -12.461 1.00 85.06 214 GLY A C 1
ATOM 1786 O O . GLY A 1 214 ? 4.968 -17.263 -12.233 1.00 85.06 214 GLY A O 1
ATOM 1787 N N . PHE A 1 215 ? 7.201 -17.109 -12.342 1.00 89.62 215 PHE A N 1
ATOM 1788 C CA . PHE A 1 215 ? 7.218 -15.663 -12.120 1.00 89.62 215 PHE A CA 1
ATOM 1789 C C . PHE A 1 215 ? 6.927 -14.948 -13.439 1.00 89.62 215 PHE A C 1
ATOM 1791 O O . PHE A 1 215 ? 7.821 -14.597 -14.201 1.00 89.62 215 PHE A O 1
ATOM 1798 N N . ASP A 1 216 ? 5.642 -14.746 -13.701 1.00 87.25 216 ASP A N 1
ATOM 1799 C CA . ASP A 1 216 ? 5.133 -14.305 -14.996 1.00 87.25 216 ASP A CA 1
ATOM 1800 C C . ASP A 1 216 ? 4.928 -12.789 -15.105 1.00 87.25 216 ASP A C 1
ATOM 1802 O O . ASP A 1 216 ? 4.525 -12.309 -16.155 1.00 87.25 216 ASP A O 1
ATOM 1806 N N . SER A 1 217 ? 5.217 -12.005 -14.063 1.00 89.25 217 SER A N 1
ATOM 1807 C CA . SER A 1 217 ? 5.087 -10.541 -14.077 1.00 89.25 217 SER A CA 1
ATOM 1808 C C . SER A 1 217 ? 6.409 -9.850 -13.748 1.00 89.25 217 SER A C 1
ATOM 1810 O O . SER A 1 217 ? 7.247 -10.395 -13.031 1.00 89.25 217 SER A O 1
ATOM 1812 N N . LYS A 1 218 ? 6.595 -8.607 -14.217 1.00 88.38 218 LYS A N 1
ATOM 1813 C CA . LYS A 1 218 ? 7.816 -7.827 -13.926 1.00 88.38 218 LYS A CA 1
ATOM 1814 C C . LYS A 1 218 ? 8.112 -7.745 -12.430 1.00 88.38 218 LYS A C 1
ATOM 1816 O O . LYS A 1 218 ? 9.257 -7.914 -12.030 1.00 88.38 218 LYS A O 1
ATOM 1821 N N . THR A 1 219 ? 7.089 -7.502 -11.616 1.00 79.94 219 THR A N 1
ATOM 1822 C CA . THR A 1 219 ? 7.222 -7.396 -10.159 1.00 79.94 219 THR A CA 1
ATOM 1823 C C . THR A 1 219 ? 7.704 -8.709 -9.556 1.00 79.94 219 THR A C 1
ATOM 1825 O O . THR A 1 219 ? 8.677 -8.712 -8.805 1.00 79.94 219 THR A O 1
ATOM 1828 N N . LYS A 1 220 ? 7.092 -9.835 -9.944 1.00 84.06 220 LYS A N 1
ATOM 1829 C CA . LYS A 1 220 ? 7.483 -11.171 -9.476 1.00 84.06 220 LYS A CA 1
ATOM 1830 C C . LYS A 1 220 ? 8.908 -11.536 -9.902 1.00 84.06 220 LYS A C 1
ATOM 1832 O O . LYS A 1 220 ? 9.694 -11.996 -9.081 1.00 84.06 220 LYS A O 1
ATOM 1837 N N . ILE A 1 221 ? 9.268 -11.268 -11.158 1.00 90.19 221 ILE A N 1
ATOM 1838 C CA . ILE A 1 221 ? 10.621 -11.508 -11.683 1.00 90.19 221 ILE A CA 1
ATOM 1839 C C . ILE A 1 221 ? 11.648 -10.653 -10.929 1.00 90.19 221 ILE A C 1
ATOM 1841 O O . ILE A 1 221 ? 12.699 -11.155 -10.540 1.00 90.19 221 ILE A O 1
ATOM 1845 N N . ARG A 1 222 ? 11.341 -9.377 -10.661 1.00 87.75 222 ARG A N 1
ATOM 1846 C CA . ARG A 1 222 ? 12.209 -8.488 -9.874 1.00 87.75 222 ARG A CA 1
ATOM 1847 C C . ARG A 1 222 ? 12.401 -8.997 -8.444 1.00 87.75 222 ARG A C 1
ATOM 1849 O O . ARG A 1 222 ? 13.536 -9.039 -7.980 1.00 87.75 222 ARG A O 1
ATOM 1856 N N . LYS A 1 223 ? 11.319 -9.415 -7.771 1.00 76.75 223 LYS A N 1
ATOM 1857 C CA . LYS A 1 223 ? 11.373 -10.038 -6.435 1.00 76.75 223 LYS A CA 1
ATOM 1858 C C . LYS A 1 223 ? 12.267 -11.292 -6.451 1.00 76.75 223 LYS A C 1
ATOM 1860 O O . LYS A 1 223 ? 13.110 -11.452 -5.573 1.00 76.75 223 LYS A O 1
ATOM 1865 N N . TYR A 1 224 ? 12.161 -12.131 -7.487 1.00 85.50 224 TYR A N 1
ATOM 1866 C CA . TYR A 1 224 ? 13.026 -13.306 -7.662 1.00 85.50 224 TYR A CA 1
ATOM 1867 C C . TYR A 1 224 ? 14.507 -12.943 -7.864 1.00 85.50 224 TYR A C 1
ATOM 1869 O O . TYR A 1 224 ? 15.382 -13.540 -7.245 1.00 85.50 224 TYR A O 1
ATOM 1877 N N . LEU A 1 225 ? 14.813 -11.945 -8.697 1.00 84.12 225 LEU A N 1
ATOM 1878 C CA . LEU A 1 225 ? 16.189 -11.465 -8.881 1.00 84.12 225 LEU A CA 1
ATOM 1879 C C . LEU A 1 225 ? 16.775 -10.949 -7.561 1.00 84.12 225 LEU A C 1
ATOM 1881 O O . LEU A 1 225 ? 17.898 -11.301 -7.193 1.00 84.12 225 LEU A O 1
ATOM 1885 N N . PHE A 1 226 ? 15.979 -10.187 -6.810 1.00 74.88 226 PHE A N 1
ATOM 1886 C CA . PHE A 1 226 ? 16.372 -9.664 -5.509 1.00 74.88 226 PHE A CA 1
ATOM 1887 C C . PHE A 1 226 ? 16.684 -10.782 -4.502 1.00 74.88 226 PHE A C 1
ATOM 1889 O O . PHE A 1 226 ? 17.724 -10.725 -3.845 1.00 74.88 226 PHE A O 1
ATOM 1896 N N . SER A 1 227 ? 15.874 -11.849 -4.441 1.00 70.56 227 SER A N 1
ATOM 1897 C CA . SER A 1 227 ? 16.144 -13.004 -3.562 1.00 70.56 227 SER A CA 1
ATOM 1898 C C . SER A 1 227 ? 17.418 -13.772 -3.940 1.00 70.56 227 SER A C 1
ATOM 1900 O O . SER A 1 227 ? 18.016 -14.454 -3.109 1.00 70.56 227 SER A O 1
ATOM 1902 N N . LYS A 1 228 ? 17.901 -13.606 -5.176 1.00 82.75 228 LYS A N 1
ATOM 1903 C CA . LYS A 1 228 ? 19.208 -14.088 -5.652 1.00 82.75 228 LYS A CA 1
ATOM 1904 C C . LYS A 1 228 ? 20.321 -13.045 -5.520 1.00 82.75 228 LYS A C 1
ATOM 1906 O O . LYS A 1 228 ? 21.349 -13.158 -6.183 1.00 82.75 228 LYS A O 1
ATOM 1911 N N . LYS A 1 229 ? 20.135 -12.044 -4.649 1.00 79.25 229 LYS A N 1
ATOM 1912 C CA . LYS A 1 229 ? 21.078 -10.943 -4.378 1.00 79.25 229 LYS A CA 1
ATOM 1913 C C . LYS A 1 229 ? 21.420 -10.120 -5.628 1.00 79.25 229 LYS A C 1
ATOM 1915 O O . LYS A 1 229 ? 22.497 -9.532 -5.714 1.00 79.25 229 LYS A O 1
ATOM 1920 N N . ARG A 1 230 ? 20.505 -10.056 -6.603 1.00 81.56 230 ARG A N 1
ATOM 1921 C CA . ARG A 1 230 ? 20.628 -9.219 -7.802 1.00 81.56 230 ARG A CA 1
ATOM 1922 C C . ARG A 1 230 ? 19.619 -8.084 -7.759 1.00 81.56 230 ARG A C 1
ATOM 1924 O O . ARG A 1 230 ? 18.422 -8.275 -7.956 1.00 81.56 230 ARG A O 1
ATOM 1931 N N . LEU A 1 231 ? 20.125 -6.879 -7.514 1.00 80.62 231 LEU A N 1
ATOM 1932 C CA . LEU A 1 231 ? 19.321 -5.667 -7.557 1.00 80.62 231 LEU A CA 1
ATOM 1933 C C . LEU A 1 231 ? 19.216 -5.178 -9.004 1.00 80.62 231 LEU A C 1
ATOM 1935 O O . LEU A 1 231 ? 20.164 -4.608 -9.531 1.00 80.62 231 LEU A O 1
ATOM 1939 N N . VAL A 1 232 ? 18.055 -5.389 -9.622 1.00 79.81 232 VAL A N 1
ATOM 1940 C CA . VAL A 1 232 ? 17.754 -4.919 -10.982 1.00 79.81 232 VAL A CA 1
ATOM 1941 C C . VAL A 1 232 ? 16.625 -3.899 -10.908 1.00 79.81 232 VAL A C 1
ATOM 1943 O O . VAL A 1 232 ? 15.538 -4.186 -10.391 1.00 79.81 232 VAL A O 1
ATOM 1946 N N . LYS A 1 233 ? 16.859 -2.686 -11.422 1.00 79.00 233 LYS A N 1
ATOM 1947 C CA . LYS A 1 233 ? 15.837 -1.625 -11.393 1.00 79.00 233 LYS A CA 1
ATOM 1948 C C . LYS A 1 233 ? 14.706 -1.932 -12.380 1.00 79.00 233 LYS A C 1
ATOM 1950 O O . LYS A 1 233 ? 14.900 -2.601 -13.387 1.00 79.00 233 LYS A O 1
ATOM 1955 N N . GLY A 1 234 ? 13.509 -1.390 -12.144 1.00 77.56 234 GLY A N 1
ATOM 1956 C CA . GLY A 1 234 ? 12.350 -1.603 -13.028 1.00 77.56 234 GLY A CA 1
ATOM 1957 C C . GLY A 1 234 ? 12.601 -1.283 -14.518 1.00 77.56 234 GLY A C 1
ATOM 1958 O O . GLY A 1 234 ? 12.247 -2.103 -15.372 1.00 77.56 234 GLY A O 1
ATOM 1959 N N . PRO A 1 235 ? 13.230 -0.138 -14.862 1.00 77.31 235 PRO A N 1
ATOM 1960 C CA . PRO A 1 235 ? 13.600 0.180 -16.245 1.00 77.31 235 PRO A CA 1
ATOM 1961 C C . PRO A 1 235 ? 14.603 -0.809 -16.849 1.00 77.31 235 PRO A C 1
ATOM 1963 O O . PRO A 1 235 ? 14.437 -1.228 -17.991 1.00 77.31 235 PRO A O 1
ATOM 1966 N N . GLU A 1 236 ? 15.595 -1.225 -16.063 1.00 79.31 236 GLU A N 1
ATOM 1967 C CA . GLU A 1 236 ? 16.634 -2.182 -16.454 1.00 79.31 236 GLU A CA 1
ATOM 1968 C C . GLU A 1 236 ? 16.041 -3.571 -16.719 1.00 79.31 236 GLU A C 1
ATOM 1970 O O . GLU A 1 236 ? 16.247 -4.141 -17.788 1.00 79.31 236 GLU A O 1
ATOM 1975 N N . LEU A 1 237 ? 15.175 -4.061 -15.826 1.00 91.88 237 LEU A N 1
ATOM 1976 C CA . LEU A 1 237 ? 14.410 -5.289 -16.048 1.00 91.88 237 LEU A CA 1
ATOM 1977 C C . LEU A 1 237 ? 13.537 -5.185 -17.306 1.00 91.88 237 LEU A C 1
ATOM 1979 O O . LEU A 1 237 ? 13.379 -6.146 -18.057 1.00 91.88 237 LEU A O 1
ATOM 1983 N N . GLY A 1 238 ? 12.984 -4.000 -17.573 1.00 86.94 238 GLY A N 1
ATOM 1984 C CA . GLY A 1 238 ? 12.268 -3.716 -18.811 1.00 86.94 238 GLY A CA 1
ATOM 1985 C C . GLY A 1 238 ? 13.130 -3.886 -20.066 1.00 86.94 238 GLY A C 1
ATOM 1986 O O . GLY A 1 238 ? 12.631 -4.421 -21.059 1.00 86.94 238 GLY A O 1
ATOM 1987 N N . LEU A 1 239 ? 14.395 -3.461 -20.025 1.00 89.56 239 LEU A N 1
ATOM 1988 C CA . LEU A 1 239 ? 15.355 -3.629 -21.121 1.00 89.56 239 LEU A CA 1
ATOM 1989 C C . LEU A 1 239 ? 15.744 -5.096 -21.303 1.00 89.56 239 LEU A C 1
ATOM 1991 O O . LEU A 1 239 ? 15.707 -5.580 -22.433 1.00 89.56 239 LEU A O 1
ATOM 1995 N N . ILE A 1 240 ? 16.016 -5.809 -20.207 1.00 94.62 240 ILE A N 1
ATOM 1996 C CA . ILE A 1 240 ? 16.320 -7.246 -20.226 1.00 94.62 240 ILE A CA 1
ATOM 1997 C C . ILE A 1 240 ? 15.164 -8.005 -20.884 1.00 94.62 240 ILE A C 1
ATOM 1999 O O . ILE A 1 240 ? 15.356 -8.657 -21.904 1.00 94.62 240 ILE A O 1
ATOM 2003 N N . LEU A 1 241 ? 13.933 -7.838 -20.393 1.00 95.31 241 LEU A N 1
ATOM 2004 C CA . LEU A 1 241 ? 12.756 -8.518 -20.950 1.00 95.31 241 LEU A CA 1
ATOM 2005 C C . LEU A 1 241 ? 12.493 -8.145 -22.417 1.00 95.31 241 LEU A C 1
ATOM 2007 O O . LEU A 1 241 ? 12.064 -8.987 -23.203 1.00 95.31 241 LEU A O 1
ATOM 2011 N N . LYS A 1 242 ? 12.758 -6.894 -22.817 1.00 92.44 242 LYS A N 1
ATOM 2012 C CA . LYS A 1 242 ? 12.662 -6.479 -24.226 1.00 92.44 242 LYS A CA 1
ATOM 2013 C C . LYS A 1 242 ? 13.702 -7.201 -25.086 1.00 92.44 242 LYS A C 1
ATOM 2015 O O . LYS A 1 242 ? 13.356 -7.632 -26.182 1.00 92.44 242 LYS A O 1
ATOM 2020 N N . ASN A 1 243 ? 14.932 -7.340 -24.596 1.00 94.50 243 ASN A N 1
ATOM 2021 C CA . ASN A 1 243 ? 16.001 -8.063 -25.278 1.00 94.50 243 ASN A CA 1
ATOM 2022 C C . ASN A 1 243 ? 15.653 -9.551 -25.432 1.00 94.50 243 ASN A C 1
ATOM 2024 O O . ASN A 1 243 ? 15.669 -10.065 -26.544 1.00 94.50 243 ASN A O 1
ATOM 2028 N N . LEU A 1 244 ? 15.230 -10.211 -24.350 1.00 96.44 244 LEU A N 1
ATOM 2029 C CA . LEU A 1 244 ? 14.816 -11.621 -24.376 1.00 96.44 244 LEU A CA 1
ATOM 2030 C C . LEU A 1 244 ? 13.666 -11.869 -25.351 1.00 96.44 244 LEU A C 1
ATOM 2032 O O . LEU A 1 244 ? 13.669 -12.858 -26.075 1.00 96.44 244 LEU A O 1
ATOM 2036 N N . ARG A 1 245 ? 12.705 -10.943 -25.417 1.00 95.12 245 ARG A N 1
ATOM 2037 C CA . ARG A 1 245 ? 11.617 -11.007 -26.394 1.00 95.12 245 ARG A CA 1
ATOM 2038 C C . ARG A 1 245 ? 12.126 -10.850 -27.828 1.00 95.12 245 ARG A C 1
ATOM 2040 O O . ARG A 1 245 ? 11.678 -11.572 -28.704 1.00 95.12 245 ARG A O 1
ATOM 2047 N N . ASN A 1 246 ? 13.039 -9.910 -28.079 1.00 94.50 246 ASN A N 1
ATOM 2048 C CA . ASN A 1 246 ? 13.612 -9.706 -29.414 1.00 94.50 246 ASN A CA 1
ATOM 2049 C C . ASN A 1 246 ? 14.433 -10.917 -29.885 1.00 94.50 246 ASN A C 1
ATOM 2051 O O . ASN A 1 246 ? 14.472 -11.187 -31.078 1.00 94.50 246 ASN A O 1
ATOM 2055 N N . LYS A 1 247 ? 15.068 -11.636 -28.952 1.00 95.06 247 LYS A N 1
ATOM 2056 C CA . LYS A 1 247 ? 15.763 -12.906 -29.202 1.00 95.06 247 LYS A CA 1
ATOM 2057 C C . LYS A 1 247 ? 14.820 -14.118 -29.249 1.00 95.06 247 LYS A C 1
ATOM 2059 O O . LYS A 1 247 ? 15.293 -15.241 -29.358 1.00 95.06 247 LYS A O 1
ATOM 2064 N N . GLU A 1 248 ? 13.508 -13.900 -29.144 1.00 96.38 248 GLU A N 1
ATOM 2065 C CA . GLU A 1 248 ? 12.481 -14.948 -29.157 1.00 96.38 248 GLU A CA 1
ATOM 2066 C C . GLU A 1 248 ? 12.634 -15.990 -28.040 1.00 96.38 248 GLU A C 1
ATOM 2068 O O . GLU A 1 248 ? 12.268 -17.142 -28.228 1.00 96.38 248 GLU A O 1
ATOM 2073 N N . PHE A 1 249 ? 13.165 -15.610 -26.873 1.00 97.75 249 PHE A N 1
ATOM 2074 C CA . PHE A 1 249 ? 13.297 -16.510 -25.715 1.00 97.75 249 PHE A CA 1
ATOM 2075 C C . PHE A 1 249 ? 12.072 -16.505 -24.803 1.00 97.75 249 PHE A C 1
ATOM 2077 O O . PHE A 1 249 ? 11.880 -17.412 -23.993 1.00 97.75 249 PHE A O 1
ATOM 2084 N N . ILE A 1 250 ? 11.258 -15.457 -24.889 1.00 97.31 250 ILE A N 1
ATOM 2085 C CA . ILE A 1 250 ? 10.050 -15.325 -24.084 1.00 97.31 250 ILE A CA 1
ATOM 2086 C C . ILE A 1 250 ? 8.892 -14.872 -24.958 1.00 97.31 250 ILE A C 1
ATOM 2088 O O . ILE A 1 250 ? 9.042 -14.007 -25.826 1.00 97.31 250 ILE A O 1
ATOM 2092 N N . GLU A 1 251 ? 7.724 -15.418 -24.669 1.00 96.44 251 GLU A N 1
ATOM 2093 C CA . GLU A 1 251 ? 6.451 -14.964 -25.197 1.00 96.44 251 GLU A CA 1
ATOM 2094 C C . GLU A 1 251 ? 5.846 -13.936 -24.247 1.00 96.44 251 GLU A C 1
ATOM 2096 O O . GLU A 1 251 ? 5.994 -14.010 -23.025 1.00 96.44 251 GLU A O 1
ATOM 2101 N N . VAL A 1 252 ? 5.188 -12.931 -24.823 1.00 95.44 252 VAL A N 1
ATOM 2102 C CA . VAL A 1 252 ? 4.517 -11.887 -24.051 1.00 95.44 252 VAL A CA 1
ATOM 2103 C C . VAL A 1 252 ? 3.036 -11.959 -24.328 1.00 95.44 252 VAL A C 1
ATOM 2105 O O . VAL A 1 252 ? 2.572 -11.549 -25.392 1.00 95.44 252 VAL A O 1
ATOM 2108 N N . ASN A 1 253 ? 2.303 -12.410 -23.324 1.00 93.12 253 ASN A N 1
ATOM 2109 C CA . ASN A 1 253 ? 0.859 -12.483 -23.367 1.00 93.12 253 ASN A CA 1
ATOM 2110 C C . ASN A 1 253 ? 0.271 -11.289 -22.620 1.00 93.12 253 ASN A C 1
ATOM 2112 O O . ASN A 1 253 ? 0.840 -10.766 -21.660 1.00 93.12 253 ASN A O 1
ATOM 2116 N N . TRP A 1 254 ? -0.878 -10.813 -23.084 1.00 88.88 254 TRP A N 1
ATOM 2117 C CA . TRP A 1 254 ? -1.651 -9.852 -22.315 1.00 88.88 254 TRP A CA 1
ATOM 2118 C C . TRP A 1 254 ? -2.651 -10.620 -21.474 1.00 88.88 254 TRP A C 1
ATOM 2120 O O . TRP A 1 254 ? -3.582 -11.214 -22.014 1.00 88.88 254 TRP A O 1
ATOM 2130 N N . LYS A 1 255 ? -2.472 -10.580 -20.158 1.00 80.25 255 LYS A N 1
ATOM 2131 C CA . LYS A 1 255 ? -3.463 -11.093 -19.223 1.00 80.25 255 LYS A CA 1
ATOM 2132 C C . LYS A 1 255 ? -4.351 -9.948 -18.768 1.00 80.25 255 LYS A C 1
ATOM 2134 O O . LYS A 1 255 ? -3.903 -8.810 -18.596 1.00 80.25 255 LYS A O 1
ATOM 2139 N N . LYS A 1 256 ? -5.629 -10.266 -18.608 1.00 67.94 256 LYS A N 1
ATOM 2140 C CA . LYS A 1 256 ? -6.585 -9.413 -17.921 1.00 67.94 256 LYS A CA 1
ATOM 2141 C C . LYS A 1 256 ? -6.861 -10.076 -16.583 1.00 67.94 256 LYS A C 1
ATOM 2143 O O . LYS A 1 256 ? -7.287 -11.225 -16.563 1.00 67.94 256 LYS A O 1
ATOM 2148 N N . ASN A 1 257 ? -6.575 -9.375 -15.499 1.00 56.31 257 ASN A N 1
ATOM 2149 C CA . ASN A 1 257 ? -7.122 -9.724 -14.198 1.00 56.31 257 ASN A CA 1
ATOM 2150 C C . ASN A 1 257 ? -8.079 -8.591 -13.842 1.00 56.31 257 ASN A C 1
ATOM 2152 O O . ASN A 1 257 ? -7.682 -7.430 -13.915 1.00 56.31 257 ASN A O 1
ATOM 2156 N N . ASN A 1 258 ? -9.350 -8.931 -13.634 1.00 69.19 258 ASN A N 1
ATOM 2157 C CA . ASN A 1 258 ? -10.456 -7.985 -13.484 1.00 69.19 258 ASN A CA 1
ATOM 2158 C C . ASN A 1 258 ? -10.528 -6.946 -14.629 1.00 69.19 258 ASN A C 1
ATOM 2160 O O . ASN A 1 258 ? -11.005 -7.238 -15.735 1.00 69.19 258 ASN A O 1
ATOM 2164 N N . SER A 1 259 ? -10.023 -5.736 -14.385 1.00 40.16 259 SER A N 1
ATOM 2165 C CA . SER A 1 259 ? -10.058 -4.562 -15.269 1.00 40.16 259 SER A CA 1
ATOM 2166 C C . SER A 1 259 ? -8.682 -4.145 -15.795 1.00 40.16 259 SER A C 1
ATOM 2168 O O . SER A 1 259 ? -8.609 -3.410 -16.784 1.00 40.16 259 SER A O 1
ATOM 2170 N N . LEU A 1 260 ? -7.591 -4.633 -15.200 1.00 37.78 260 LEU A N 1
ATOM 2171 C CA . LEU A 1 260 ? -6.235 -4.270 -15.590 1.00 37.78 260 LEU A CA 1
ATOM 2172 C C . LEU A 1 260 ? -5.652 -5.247 -16.610 1.00 37.78 260 LEU A C 1
ATOM 2174 O O . LEU A 1 260 ? -5.644 -6.469 -16.449 1.00 37.78 260 LEU A O 1
ATOM 2178 N N . LYS A 1 261 ? -5.116 -4.665 -17.683 1.00 73.06 261 LYS A N 1
ATOM 2179 C CA . LYS A 1 261 ? -4.386 -5.374 -18.729 1.00 73.06 261 LYS A CA 1
ATOM 2180 C C . LYS A 1 261 ? -2.893 -5.299 -18.411 1.00 73.06 261 LYS A C 1
ATOM 2182 O O . LYS A 1 261 ? -2.297 -4.227 -18.517 1.00 73.06 261 LYS A O 1
ATOM 2187 N N . TYR A 1 262 ? -2.277 -6.420 -18.050 1.00 78.38 262 TYR A N 1
ATOM 2188 C CA . TYR A 1 262 ? -0.838 -6.496 -17.785 1.00 78.38 262 TYR A CA 1
ATOM 2189 C C . TYR A 1 262 ? -0.150 -7.487 -18.722 1.00 78.38 262 TYR A C 1
ATOM 2191 O O . TYR A 1 262 ? -0.776 -8.356 -19.329 1.00 78.38 262 TYR A O 1
ATOM 2199 N N . LYS A 1 263 ? 1.163 -7.315 -18.874 1.00 88.81 263 LYS A N 1
ATOM 2200 C CA . LYS A 1 263 ? 1.998 -8.241 -19.638 1.00 88.8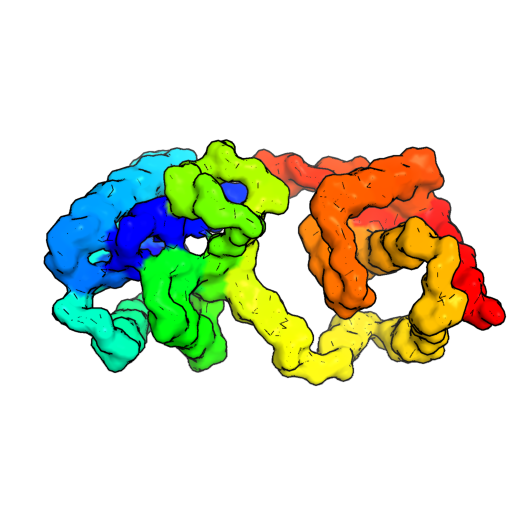1 263 LYS A CA 1
ATOM 2201 C C . LYS A 1 263 ? 2.395 -9.394 -18.734 1.00 88.81 263 LYS A C 1
ATOM 2203 O O . LYS A 1 263 ? 3.052 -9.145 -17.721 1.00 88.81 263 LYS A O 1
ATOM 2208 N N . SER A 1 264 ? 2.017 -10.606 -19.116 1.00 91.75 264 SER A N 1
ATOM 2209 C CA . SER A 1 264 ? 2.642 -11.810 -18.602 1.00 91.75 264 SER A CA 1
ATOM 2210 C C . SER A 1 264 ? 3.771 -12.257 -19.522 1.00 91.75 264 SER A C 1
ATOM 2212 O O . SER A 1 264 ? 3.776 -11.943 -20.716 1.00 91.75 264 SER A O 1
ATOM 2214 N N . TYR A 1 265 ? 4.730 -12.969 -18.951 1.00 96.06 265 TYR A N 1
ATOM 2215 C CA . TYR A 1 265 ? 5.890 -13.494 -19.651 1.00 96.06 265 TYR A CA 1
ATOM 2216 C C . TYR A 1 265 ? 5.928 -15.002 -19.472 1.00 96.06 265 TYR A C 1
ATOM 2218 O O . TYR A 1 265 ? 5.886 -15.473 -18.338 1.00 96.06 265 TYR A O 1
ATOM 2226 N N . ASP A 1 266 ? 6.043 -15.723 -20.579 1.00 96.88 266 ASP A N 1
ATOM 2227 C CA . ASP A 1 266 ? 6.143 -17.178 -20.605 1.00 96.88 266 ASP A CA 1
ATOM 2228 C C . ASP A 1 266 ? 7.426 -17.573 -21.343 1.00 96.88 266 ASP A C 1
ATOM 2230 O O . ASP A 1 266 ? 7.841 -16.908 -22.293 1.00 96.88 266 ASP A O 1
ATOM 2234 N N . ILE A 1 267 ? 8.100 -18.630 -20.885 1.00 96.81 267 ILE A N 1
ATOM 2235 C CA . ILE A 1 267 ? 9.327 -19.112 -21.527 1.00 96.81 267 ILE A CA 1
ATOM 2236 C C . ILE A 1 267 ? 8.963 -20.051 -22.681 1.00 96.81 267 ILE A C 1
ATOM 2238 O O . ILE A 1 267 ? 8.340 -21.096 -22.467 1.00 96.81 267 ILE A O 1
ATOM 2242 N N . CYS A 1 268 ? 9.355 -19.681 -23.900 1.00 96.06 268 CYS A N 1
ATOM 2243 C CA . CYS A 1 268 ? 9.157 -20.521 -25.081 1.00 96.06 268 CYS A CA 1
ATOM 2244 C C . CYS A 1 268 ? 10.217 -21.639 -25.141 1.00 96.06 268 CYS A C 1
ATOM 2246 O O . CYS A 1 268 ? 11.120 -21.706 -24.303 1.00 96.06 268 CYS A O 1
ATOM 2248 N N . GLU A 1 269 ? 10.137 -22.507 -26.148 1.00 96.06 269 GLU A N 1
ATOM 2249 C CA . GLU A 1 269 ? 11.100 -23.598 -26.354 1.00 96.06 269 GLU A CA 1
ATOM 2250 C C . GLU A 1 269 ? 12.542 -23.088 -26.513 1.00 96.06 269 GLU A C 1
ATOM 2252 O O . GLU A 1 269 ? 13.407 -23.479 -25.730 1.00 96.06 269 GLU A O 1
ATOM 2257 N N . LYS A 1 270 ? 12.778 -22.101 -27.391 1.00 96.56 270 LYS A N 1
ATOM 2258 C CA . LYS A 1 270 ? 14.096 -21.454 -27.556 1.00 96.56 270 LYS A CA 1
ATOM 2259 C C . LYS A 1 270 ? 14.628 -20.851 -26.257 1.00 96.56 270 LYS A C 1
ATOM 2261 O O . LYS A 1 270 ? 15.823 -20.882 -25.986 1.00 96.56 270 LYS A O 1
ATOM 2266 N N . GLY A 1 271 ? 13.746 -20.291 -25.430 1.00 96.88 271 GLY A N 1
ATOM 2267 C CA . GLY A 1 271 ? 14.119 -19.770 -24.118 1.00 96.88 271 GLY A CA 1
ATOM 2268 C C . GLY A 1 271 ? 14.559 -20.863 -23.152 1.00 96.88 271 GLY A C 1
ATOM 2269 O O . GLY A 1 271 ? 15.484 -20.648 -22.371 1.00 96.88 271 GLY A O 1
ATOM 2270 N N . ARG A 1 272 ? 13.921 -22.039 -23.205 1.00 96.31 272 ARG A N 1
ATOM 2271 C CA . ARG A 1 272 ? 14.311 -23.207 -22.401 1.00 96.31 272 ARG A CA 1
ATOM 2272 C C . ARG A 1 272 ? 15.659 -23.756 -22.853 1.00 96.31 272 ARG A C 1
ATOM 2274 O O . ARG A 1 272 ? 16.501 -23.992 -21.994 1.00 96.31 272 ARG A O 1
ATOM 2281 N N . GLU A 1 273 ? 15.874 -23.886 -24.159 1.00 96.38 273 GLU A N 1
ATOM 2282 C CA . GLU A 1 273 ? 17.170 -24.268 -24.737 1.00 96.38 273 GLU A CA 1
ATOM 2283 C C . GLU A 1 273 ? 18.262 -23.291 -24.299 1.00 96.38 273 GLU A C 1
ATOM 2285 O O . GLU A 1 273 ? 19.268 -23.694 -23.716 1.00 96.38 273 GLU A O 1
ATOM 2290 N N . ARG A 1 274 ? 18.010 -21.986 -24.456 1.00 96.00 274 ARG A N 1
ATOM 2291 C CA . ARG A 1 274 ? 18.936 -20.934 -24.036 1.00 96.00 274 ARG A CA 1
ATOM 2292 C C . ARG A 1 274 ? 19.248 -20.987 -22.545 1.00 96.00 274 ARG A C 1
ATOM 2294 O O . ARG A 1 274 ? 20.392 -20.785 -22.141 1.00 96.00 274 ARG A O 1
ATOM 2301 N N . LEU A 1 275 ? 18.240 -21.235 -21.714 1.00 94.19 275 LEU A N 1
ATOM 2302 C CA . LEU A 1 275 ? 18.438 -21.387 -20.280 1.00 94.19 275 LEU A CA 1
ATOM 2303 C C . LEU A 1 275 ? 19.394 -22.554 -19.983 1.00 94.19 275 LEU A C 1
ATOM 2305 O O . LEU A 1 275 ? 20.313 -22.377 -19.187 1.00 94.19 275 LEU A O 1
ATOM 2309 N N . THR A 1 276 ? 19.222 -23.694 -20.657 1.00 93.00 276 THR A N 1
ATOM 2310 C CA . THR A 1 276 ? 20.106 -24.864 -20.536 1.00 93.00 276 THR A CA 1
ATOM 2311 C C . THR A 1 276 ? 21.524 -24.584 -21.047 1.00 93.00 276 THR A C 1
ATOM 2313 O O . THR A 1 276 ? 22.493 -25.001 -20.410 1.00 93.00 276 THR A O 1
ATOM 2316 N N . GLU A 1 277 ? 21.684 -23.837 -22.144 1.00 93.06 277 GLU A N 1
ATOM 2317 C CA . GLU A 1 277 ? 22.999 -23.401 -22.641 1.00 93.06 277 GLU A CA 1
ATOM 2318 C C . GLU A 1 277 ? 23.739 -22.535 -21.616 1.00 93.06 277 GLU A C 1
ATOM 2320 O O . GLU A 1 277 ? 24.918 -22.755 -21.327 1.00 93.06 277 GLU A O 1
ATOM 2325 N N . ILE A 1 278 ? 23.047 -21.537 -21.056 1.00 90.88 278 ILE A N 1
ATOM 2326 C CA . ILE A 1 278 ? 23.643 -20.631 -20.075 1.00 90.88 278 ILE A CA 1
ATOM 2327 C C . ILE A 1 278 ? 23.996 -21.397 -18.797 1.00 90.88 278 ILE A C 1
ATOM 2329 O O . ILE A 1 278 ? 25.089 -21.211 -18.268 1.00 90.88 278 ILE A O 1
ATOM 2333 N N . GLU A 1 279 ? 23.124 -22.297 -18.343 1.00 87.62 279 GLU A N 1
ATOM 2334 C CA . GLU A 1 279 ? 23.370 -23.161 -17.184 1.00 87.62 279 GLU A CA 1
ATOM 2335 C C . GLU A 1 279 ? 24.604 -24.052 -17.376 1.00 87.62 279 GLU A C 1
ATOM 2337 O O . GLU A 1 279 ? 25.481 -24.100 -16.511 1.00 87.62 279 GLU A O 1
ATOM 2342 N N . SER A 1 280 ? 24.735 -24.668 -18.553 1.00 87.19 280 SER A N 1
ATOM 2343 C CA . SER A 1 280 ? 25.902 -25.484 -18.912 1.00 87.19 280 SER A CA 1
ATOM 2344 C C . SER A 1 280 ? 27.190 -24.661 -18.903 1.00 87.19 280 SER A C 1
ATOM 2346 O O . SER A 1 280 ? 28.231 -25.132 -18.453 1.00 87.19 280 SER A O 1
ATOM 2348 N N . SER A 1 281 ? 27.119 -23.402 -19.341 1.00 84.62 281 SER A N 1
ATOM 2349 C CA . SER A 1 281 ? 28.278 -22.505 -19.364 1.00 84.62 281 SER A CA 1
ATOM 2350 C C . SER A 1 281 ? 28.726 -21.998 -17.990 1.00 84.62 281 SER A C 1
ATOM 2352 O O . SER A 1 281 ? 29.802 -21.420 -17.895 1.00 84.62 281 SER A O 1
ATOM 2354 N N . PHE A 1 282 ? 27.914 -22.175 -16.941 1.00 77.38 282 PHE A N 1
ATOM 2355 C CA . PHE A 1 282 ? 28.320 -21.897 -15.558 1.00 77.38 282 PHE A CA 1
ATOM 2356 C C . PHE A 1 282 ? 28.961 -23.102 -14.865 1.00 77.38 282 PHE A C 1
ATOM 2358 O O . PHE A 1 282 ? 29.488 -22.950 -13.767 1.00 77.38 282 PHE A O 1
ATOM 2365 N N . SER A 1 283 ? 28.885 -24.283 -15.482 1.00 72.44 283 SER A N 1
ATOM 2366 C CA . SER A 1 283 ? 29.414 -25.540 -14.938 1.00 72.44 283 SER A CA 1
ATOM 2367 C C . SER A 1 283 ? 30.802 -25.903 -15.491 1.00 72.44 283 SER A C 1
ATOM 2369 O O . SER A 1 283 ? 31.339 -26.948 -15.129 1.00 72.44 283 SER A O 1
ATOM 2371 N N . GLN A 1 284 ? 31.353 -25.076 -16.386 1.00 61.03 284 GLN A N 1
ATOM 2372 C CA . GLN A 1 284 ? 32.697 -25.188 -16.969 1.00 61.03 284 GLN A CA 1
ATOM 2373 C C . GLN A 1 284 ? 33.651 -24.217 -16.275 1.00 61.03 284 GLN A C 1
ATOM 2375 O O . GLN A 1 284 ? 34.818 -24.611 -16.063 1.00 61.03 284 GLN A O 1
#

pLDDT: mean 85.45, std 16.61, range [37.78, 98.62]

Secondary structure (DSSP, 8-state):
-EEEEEE--S-THHHHHHHHHHHHHH----SEEEEEE---HHHHHHHHHHHHHHHHHHHHHHTS---GGGEEEEE-SS--HHHHHHHHHHHHHHHHTSTT-EEEEE-SSS-HHHHHHHHHHHHH--SS-EEEEEEEESSGGGTTS-GGGS-GGGEEEEEHHHHHHHHHS-HHHHHHHS-TTHHHHTT----TTT--S-HHHHHHHHHHHHHHTT--SHHHHHHHHHHTT----HHHHHHHHHHHHHTTSEEEEEEEETTEEEEEEEE-HHHHHHHHHHHHHT--

Radius of gyration: 22.27 Å; chains: 1; bounding box: 56×54×55 Å

Foldseek 3Di:
DEEEEEEQDQALQLVLQLQLCCCVVVVDAHQAYEYEYEPDPNSVVSVVVNLVSSQVSRCVSVVNNHDPVRYHYHYFHDPDLVSLLVSVVVVVVVQLVDPPYAYEYELRDDDPSNSVSLVVCCVPPPSHHYWYKYKAFQDPVCRRPHNVPRPPLGIDIDRPVVVCVLVVDPPVVVQVVQDPCVVVVVVLPLVVVVPPDPPLLVLLLLLLVQQVSVQFALVSSQVSCVSVVHHAGSVRSVVSVVVCVVVVQWDWDFDDDPHDTGTTIHGDPVVVVSSVVSSVVSVD